Protein AF-A0A1I7SCJ5-F1 (afdb_monomer_lite)

Foldseek 3Di:
DDPLVVVLVVLVVLQQVQDDPPAPPQFHWLLSLLVVLQQLLPDDPVLSVVLSVLSCVVCVDPPPTNGDGSVLSSLVVLLLVQLVQLLVVVVVCVVVVHFAALVNVQVSSCPRRVGGHDPSNSVSLQSRQVPPPPRTHDSCSRSSSSVSNVCSVVPPDPPCPVVVVVVVVVVVVVVVVVVVVVVD

InterPro domains:
  IPR002048 EF-hand domain [PF13833] (104-148)
  IPR002048 EF-hand domain [PS50222] (117-152)
  IPR011992 EF-hand domain pair [SSF47473] (44-148)
  IPR018247 EF-Hand 1, calcium-binding site [PS00018] (130-142)
  IPR039800 Calcium uptake protein 1/2/3 [PTHR12294] (4-176)

Organism: Bursaphelenchus xylophilus (NCBI:txid6326)

pLDDT: mean 81.89, std 13.07, range [42.0, 96.94]

Structure (mmCIF, N/CA/C/O backbone):
data_AF-A0A1I7SCJ5-F1
#
_entry.id   AF-A0A1I7SCJ5-F1
#
loop_
_atom_site.group_PDB
_atom_site.id
_atom_site.type_symbol
_atom_site.label_atom_id
_atom_site.label_alt_id
_atom_site.label_comp_id
_atom_site.label_asym_id
_atom_site.label_entity_id
_atom_site.label_seq_id
_atom_site.pdbx_PDB_ins_code
_atom_site.Cartn_x
_atom_site.Cartn_y
_atom_site.Cartn_z
_atom_site.occupancy
_atom_site.B_iso_or_equiv
_atom_site.auth_seq_id
_atom_site.auth_comp_id
_atom_site.auth_asym_id
_atom_site.auth_atom_id
_atom_site.pdbx_PDB_model_num
ATOM 1 N N . MET A 1 1 ? 6.143 -8.317 -26.682 1.00 50.09 1 MET A N 1
ATOM 2 C CA . MET A 1 1 ? 6.047 -8.212 -25.210 1.00 50.09 1 MET A CA 1
ATOM 3 C C . MET A 1 1 ? 5.096 -7.083 -24.884 1.00 50.09 1 MET A C 1
ATOM 5 O O . MET A 1 1 ? 5.348 -5.965 -25.323 1.00 50.09 1 MET A O 1
ATOM 9 N N . SER A 1 2 ? 3.988 -7.370 -24.205 1.00 61.97 2 SER A N 1
ATOM 10 C CA . SER A 1 2 ? 3.098 -6.312 -23.722 1.00 61.97 2 SER A CA 1
ATOM 11 C C . SER A 1 2 ? 3.744 -5.593 -22.525 1.00 61.97 2 SER A C 1
ATOM 13 O O . SER A 1 2 ? 4.619 -6.146 -21.858 1.00 61.97 2 SER A O 1
ATOM 15 N N . SER A 1 3 ? 3.327 -4.357 -22.230 1.00 62.81 3 SER A N 1
ATOM 16 C CA . SER A 1 3 ? 3.805 -3.618 -21.043 1.00 62.81 3 SER A CA 1
ATOM 17 C C . SER A 1 3 ? 3.542 -4.392 -19.736 1.00 62.81 3 SER A C 1
ATOM 19 O O . SER A 1 3 ? 4.341 -4.349 -18.802 1.00 62.81 3 SER A O 1
ATOM 21 N N . GLN A 1 4 ? 2.454 -5.169 -19.695 1.00 65.56 4 GLN A N 1
ATOM 22 C CA . GLN A 1 4 ? 2.082 -6.003 -18.550 1.00 65.56 4 GLN A CA 1
ATOM 23 C C . GLN A 1 4 ? 3.058 -7.168 -18.332 1.00 65.56 4 GLN A C 1
ATOM 25 O O . GLN A 1 4 ? 3.428 -7.430 -17.188 1.00 65.56 4 GLN A O 1
ATOM 30 N N . ASP A 1 5 ? 3.536 -7.802 -19.408 1.00 75.25 5 ASP A N 1
ATOM 31 C CA . ASP A 1 5 ? 4.516 -8.896 -19.319 1.00 75.25 5 ASP A CA 1
ATOM 32 C C . ASP A 1 5 ? 5.842 -8.400 -18.730 1.00 75.25 5 ASP A C 1
ATOM 34 O O . ASP A 1 5 ? 6.393 -9.008 -17.816 1.00 75.25 5 ASP A O 1
ATOM 38 N N . LEU A 1 6 ? 6.305 -7.227 -19.178 1.00 77.44 6 LEU A N 1
ATOM 39 C CA . LEU A 1 6 ? 7.529 -6.612 -18.662 1.00 77.44 6 LEU A CA 1
ATOM 40 C C . LEU A 1 6 ? 7.412 -6.263 -17.171 1.00 77.44 6 LEU A C 1
ATOM 42 O O . LEU A 1 6 ? 8.344 -6.478 -16.399 1.00 77.44 6 LEU A O 1
ATOM 46 N N . HIS A 1 7 ? 6.273 -5.710 -16.753 1.00 75.69 7 HIS A N 1
ATOM 47 C CA . HIS A 1 7 ? 6.028 -5.379 -15.352 1.00 75.69 7 HIS A CA 1
ATOM 48 C C . HIS A 1 7 ? 6.010 -6.617 -14.452 1.00 75.69 7 HIS A C 1
ATOM 50 O O . HIS A 1 7 ? 6.600 -6.583 -13.369 1.00 75.69 7 HIS A O 1
ATOM 56 N N . ARG A 1 8 ? 5.397 -7.706 -14.925 1.00 83.25 8 ARG A N 1
ATOM 57 C CA . ARG A 1 8 ? 5.391 -9.003 -14.245 1.00 83.25 8 ARG A CA 1
ATOM 58 C C . ARG A 1 8 ? 6.797 -9.589 -14.125 1.00 83.25 8 ARG A C 1
ATOM 60 O O . ARG A 1 8 ? 7.161 -10.045 -13.045 1.00 83.25 8 ARG A O 1
ATOM 67 N N . ASP A 1 9 ? 7.591 -9.550 -15.192 1.00 81.25 9 ASP A N 1
ATOM 68 C CA . ASP A 1 9 ? 8.952 -10.098 -15.188 1.00 81.25 9 ASP A CA 1
ATOM 69 C C . ASP A 1 9 ? 9.891 -9.318 -14.265 1.00 81.25 9 ASP A C 1
ATOM 71 O O . ASP A 1 9 ? 10.633 -9.919 -13.488 1.00 81.25 9 ASP A O 1
ATOM 75 N N . ILE A 1 10 ? 9.814 -7.983 -14.283 1.00 83.31 10 ILE A N 1
ATOM 76 C CA . ILE A 1 10 ? 10.568 -7.141 -13.342 1.00 83.31 10 ILE A CA 1
ATOM 77 C C . ILE A 1 10 ? 10.166 -7.472 -11.902 1.00 83.31 10 ILE A C 1
ATOM 79 O O . ILE A 1 10 ? 11.035 -7.651 -11.052 1.00 83.31 10 ILE A O 1
ATOM 83 N N . LEU A 1 11 ? 8.861 -7.582 -11.634 1.00 84.62 11 LEU A N 1
ATOM 84 C CA . LEU A 1 11 ? 8.362 -7.914 -10.304 1.00 84.62 11 LEU A CA 1
ATOM 85 C C . LEU A 1 11 ? 8.853 -9.290 -9.838 1.00 84.62 11 LEU A C 1
ATOM 87 O O . LEU A 1 11 ? 9.246 -9.430 -8.684 1.00 84.62 11 LEU A O 1
ATOM 91 N N . ARG A 1 12 ? 8.872 -10.287 -10.729 1.00 85.88 12 ARG A N 1
ATOM 92 C CA . ARG A 1 12 ? 9.404 -11.623 -10.437 1.00 85.88 12 ARG A CA 1
ATOM 93 C C . ARG A 1 12 ? 10.871 -11.565 -10.024 1.00 85.88 12 ARG A C 1
ATOM 95 O O . ARG A 1 12 ? 11.215 -12.090 -8.973 1.00 85.88 12 ARG A O 1
ATOM 102 N N . ILE A 1 13 ? 11.703 -10.829 -10.761 1.00 84.31 13 ILE A N 1
ATOM 103 C CA . ILE A 1 13 ? 13.118 -10.637 -10.403 1.00 84.31 13 ILE A CA 1
ATOM 104 C C . ILE A 1 13 ? 13.257 -9.926 -9.045 1.00 84.31 13 ILE A C 1
ATOM 106 O O . ILE A 1 13 ? 14.105 -10.288 -8.229 1.00 84.31 13 ILE A O 1
ATOM 110 N N . GLU A 1 14 ? 12.448 -8.895 -8.779 1.00 84.62 14 GLU A N 1
ATOM 111 C CA . GLU A 1 14 ? 12.476 -8.164 -7.502 1.00 84.62 14 GLU A CA 1
ATOM 112 C C . GLU A 1 14 ? 12.025 -9.016 -6.306 1.00 84.62 14 GLU A C 1
ATOM 114 O O . GLU A 1 14 ? 12.520 -8.794 -5.192 1.00 84.62 14 GLU A O 1
ATOM 119 N N . PHE A 1 15 ? 11.104 -9.953 -6.546 1.00 86.31 15 PHE A N 1
ATOM 120 C CA . PHE A 1 15 ? 10.593 -10.924 -5.583 1.00 86.31 15 PHE A CA 1
ATOM 121 C C . PHE A 1 15 ? 11.628 -12.013 -5.289 1.00 86.31 15 PHE A C 1
ATOM 123 O O . PHE A 1 15 ? 11.976 -12.215 -4.131 1.00 86.31 15 PHE A O 1
ATOM 130 N N . GLU A 1 16 ? 12.185 -12.649 -6.322 1.00 84.50 16 GLU A N 1
ATOM 131 C CA . GLU A 1 16 ? 13.191 -13.715 -6.192 1.00 84.50 16 GLU A CA 1
ATOM 132 C C . GLU A 1 16 ? 14.456 -13.220 -5.480 1.00 84.50 16 GLU A C 1
ATOM 134 O O . GLU A 1 16 ? 15.003 -13.905 -4.624 1.00 84.50 16 GLU A O 1
ATOM 139 N N . ARG A 1 17 ? 14.881 -11.972 -5.729 1.00 82.44 17 ARG A N 1
ATOM 140 C CA . ARG A 1 17 ? 15.99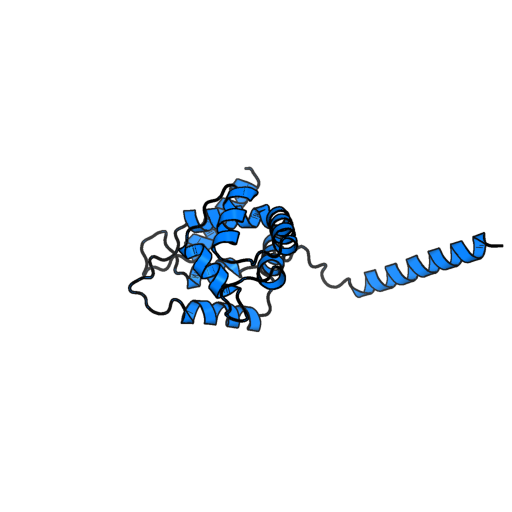7 -11.337 -4.992 1.00 82.44 17 ARG A CA 1
ATOM 141 C C . ARG A 1 17 ? 15.749 -11.178 -3.488 1.00 82.44 17 ARG A C 1
ATOM 143 O O . ARG A 1 17 ? 16.671 -10.820 -2.757 1.00 82.44 17 ARG A O 1
ATOM 150 N N . ARG A 1 18 ? 14.503 -11.334 -3.046 1.00 77.19 18 ARG A N 1
ATOM 151 C CA . ARG A 1 18 ? 14.057 -11.196 -1.656 1.00 77.19 18 ARG A CA 1
ATOM 152 C C . ARG A 1 18 ? 13.635 -12.521 -1.039 1.00 77.19 18 ARG A C 1
ATOM 154 O O . ARG A 1 18 ? 13.240 -12.496 0.127 1.00 77.19 18 ARG A O 1
ATOM 161 N N . ASP A 1 19 ? 13.713 -13.618 -1.789 1.00 67.94 19 ASP A N 1
ATOM 162 C CA . ASP A 1 19 ? 13.467 -14.968 -1.298 1.00 67.94 19 ASP A CA 1
ATOM 163 C C . ASP A 1 19 ? 14.609 -15.353 -0.341 1.00 67.94 19 ASP A C 1
ATOM 165 O O . ASP A 1 19 ? 15.768 -15.434 -0.764 1.00 67.94 19 ASP A O 1
ATOM 169 N N . PRO A 1 20 ? 14.355 -15.455 0.975 1.00 64.31 20 PRO A N 1
ATOM 170 C CA . PRO A 1 20 ? 15.396 -15.818 1.918 1.00 64.31 20 PRO A CA 1
ATOM 171 C C . PRO A 1 20 ? 15.621 -17.335 1.885 1.00 64.31 20 PRO A C 1
ATOM 173 O O . PRO A 1 20 ? 14.665 -18.100 1.903 1.00 64.31 20 PRO A O 1
ATOM 176 N N . GLU A 1 21 ? 16.878 -17.783 1.981 1.00 56.09 21 GLU A N 1
ATOM 177 C CA . GLU A 1 21 ? 17.237 -19.218 2.057 1.00 56.09 21 GLU A CA 1
ATOM 178 C C . GLU A 1 21 ? 16.522 -19.988 3.192 1.00 56.09 21 GLU A C 1
ATOM 180 O O . GLU A 1 21 ? 16.481 -21.214 3.188 1.00 56.09 21 GLU A O 1
ATOM 185 N N . SER A 1 22 ? 15.970 -19.278 4.183 1.00 56.84 22 SER A N 1
ATOM 186 C CA . SER A 1 22 ? 15.307 -19.826 5.368 1.00 56.84 22 SER A CA 1
ATOM 187 C C . SER A 1 22 ? 13.784 -20.005 5.256 1.00 56.84 22 SER A C 1
ATOM 189 O O . SER A 1 22 ? 13.172 -20.445 6.232 1.00 56.84 22 SER A O 1
ATOM 191 N N . MET A 1 23 ? 13.159 -19.661 4.125 1.00 62.81 23 MET A N 1
ATOM 192 C CA . MET A 1 2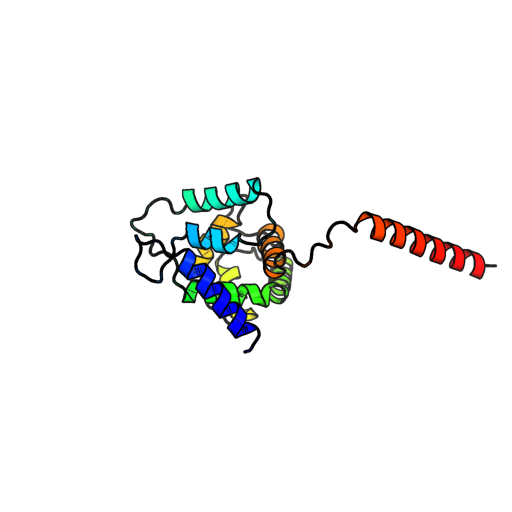3 ? 11.725 -19.878 3.859 1.00 62.81 23 MET A CA 1
ATOM 193 C C . MET A 1 23 ? 11.528 -20.919 2.744 1.00 62.81 23 MET A C 1
ATOM 195 O O . MET A 1 23 ? 12.466 -21.211 2.002 1.00 62.81 23 MET A O 1
ATOM 199 N N . PRO A 1 24 ? 10.325 -21.510 2.603 1.00 65.69 24 PRO A N 1
ATOM 200 C CA . PRO A 1 24 ? 10.001 -22.302 1.423 1.00 65.69 24 PRO A CA 1
ATOM 201 C C . PRO A 1 24 ? 10.169 -21.458 0.156 1.00 65.69 24 PRO A C 1
ATOM 203 O O . PRO A 1 24 ? 9.712 -20.316 0.116 1.00 65.69 24 PRO A O 1
ATOM 206 N N . VAL A 1 25 ? 10.786 -22.043 -0.873 1.00 73.94 25 VAL A N 1
ATOM 207 C CA . VAL A 1 25 ? 11.018 -21.389 -2.171 1.00 73.94 25 VAL A CA 1
ATOM 208 C C . VAL A 1 25 ? 9.723 -20.762 -2.693 1.00 73.94 25 VAL A C 1
ATOM 210 O O . VAL A 1 25 ? 8.681 -21.421 -2.734 1.00 73.94 25 VAL A O 1
ATOM 213 N N . GLY A 1 26 ? 9.796 -19.499 -3.117 1.00 82.50 26 GLY A N 1
ATOM 214 C CA . GLY A 1 26 ? 8.647 -18.769 -3.656 1.00 82.50 26 GLY A CA 1
ATOM 215 C C . GLY A 1 26 ? 7.779 -18.067 -2.606 1.00 82.50 26 GLY A C 1
ATOM 216 O O . GLY A 1 26 ? 6.694 -17.585 -2.949 1.00 82.50 26 GLY A O 1
ATOM 217 N N . ILE A 1 27 ? 8.240 -17.978 -1.354 1.00 88.38 27 ILE A N 1
ATOM 218 C CA . ILE A 1 27 ? 7.557 -17.267 -0.269 1.00 88.38 27 ILE A CA 1
ATOM 219 C C . ILE A 1 27 ? 8.498 -16.244 0.372 1.00 88.38 27 ILE A C 1
ATOM 221 O O . ILE A 1 27 ? 9.486 -16.586 1.016 1.00 88.38 27 ILE A O 1
ATOM 225 N N . ILE A 1 28 ? 8.122 -14.966 0.312 1.00 89.69 28 ILE A N 1
ATOM 226 C CA . ILE A 1 28 ? 8.855 -13.898 1.002 1.00 89.69 28 ILE A CA 1
ATOM 227 C C . ILE A 1 28 ? 8.206 -13.559 2.347 1.00 89.69 28 ILE A C 1
ATOM 229 O O . ILE A 1 28 ? 6.990 -13.615 2.512 1.00 89.69 28 ILE A O 1
ATOM 233 N N . SER A 1 29 ? 9.010 -13.147 3.327 1.00 90.12 29 SER A N 1
ATOM 234 C CA . SER A 1 29 ? 8.477 -12.663 4.612 1.00 90.12 29 SER A CA 1
ATOM 235 C C . SER A 1 29 ? 7.620 -11.398 4.449 1.00 90.12 29 SER A C 1
ATOM 237 O O . SER A 1 29 ? 7.830 -10.601 3.532 1.00 90.12 29 SER A O 1
ATOM 239 N N . GLU A 1 30 ? 6.733 -11.115 5.406 1.00 90.25 30 GLU A N 1
ATOM 240 C CA . GLU A 1 30 ? 5.931 -9.880 5.420 1.00 90.25 30 GLU A CA 1
ATOM 241 C C . GLU A 1 30 ? 6.811 -8.623 5.428 1.00 90.25 30 GLU A C 1
ATOM 243 O O . GLU A 1 30 ? 6.461 -7.589 4.857 1.00 90.25 30 GLU A O 1
ATOM 248 N N . ARG A 1 31 ? 7.994 -8.715 6.051 1.00 90.06 31 ARG A N 1
ATOM 249 C CA . ARG A 1 31 ? 8.995 -7.645 6.033 1.00 90.06 31 ARG A CA 1
ATOM 250 C C . ARG A 1 31 ? 9.574 -7.445 4.635 1.00 90.06 31 ARG A C 1
ATOM 252 O O . ARG A 1 31 ? 9.731 -6.299 4.222 1.00 90.06 31 ARG A O 1
ATOM 259 N N . ALA A 1 32 ? 9.914 -8.528 3.944 1.00 89.50 32 ALA A N 1
ATOM 260 C CA . ALA A 1 32 ? 10.436 -8.473 2.583 1.00 89.50 32 ALA A CA 1
ATOM 261 C C . ALA A 1 32 ? 9.379 -7.942 1.603 1.00 89.50 32 ALA A C 1
ATOM 263 O O . ALA A 1 32 ? 9.692 -7.093 0.770 1.00 89.50 32 ALA A O 1
ATOM 264 N N . PHE A 1 33 ? 8.117 -8.351 1.768 1.00 91.69 33 PHE A N 1
ATOM 265 C CA . PHE A 1 33 ? 7.001 -7.802 1.003 1.00 91.69 33 PHE A CA 1
ATOM 266 C C . PHE A 1 33 ? 6.824 -6.302 1.262 1.00 91.69 33 PHE A C 1
ATOM 268 O O . PHE A 1 33 ? 6.788 -5.516 0.321 1.00 91.69 33 PHE A O 1
ATOM 275 N N . ALA A 1 34 ? 6.796 -5.867 2.524 1.00 91.50 34 ALA A N 1
ATOM 276 C CA . ALA A 1 34 ? 6.691 -4.447 2.855 1.00 91.50 34 ALA A CA 1
ATOM 277 C C . ALA A 1 34 ? 7.870 -3.618 2.307 1.00 91.50 34 ALA A C 1
ATOM 279 O O . ALA A 1 34 ? 7.654 -2.516 1.806 1.00 91.50 34 ALA A O 1
ATOM 280 N N . ASP A 1 35 ? 9.095 -4.151 2.318 1.00 89.44 35 ASP A N 1
ATOM 281 C CA . ASP A 1 35 ? 10.238 -3.511 1.656 1.00 89.44 35 ASP A CA 1
ATOM 282 C C . ASP A 1 35 ? 9.987 -3.345 0.146 1.00 89.44 35 ASP A C 1
ATOM 284 O O . ASP A 1 35 ? 10.086 -2.233 -0.375 1.00 89.44 35 ASP A O 1
ATOM 288 N N . LEU A 1 36 ? 9.536 -4.407 -0.534 1.00 89.12 36 LEU A N 1
ATOM 289 C CA . LEU A 1 36 ? 9.151 -4.393 -1.953 1.00 89.12 36 LEU A CA 1
ATOM 290 C C . LEU A 1 36 ? 8.074 -3.342 -2.284 1.00 89.12 36 LEU A C 1
ATOM 292 O O . LEU A 1 36 ? 8.102 -2.711 -3.350 1.00 89.12 36 LEU A O 1
ATOM 296 N N . LEU A 1 37 ? 7.143 -3.094 -1.358 1.00 88.06 37 LEU A N 1
ATOM 297 C CA . LEU A 1 37 ? 6.127 -2.051 -1.513 1.00 88.06 37 LEU A CA 1
ATOM 298 C C . LEU A 1 37 ? 6.707 -0.634 -1.440 1.00 88.06 37 LEU A C 1
ATOM 300 O O . LEU A 1 37 ? 6.186 0.270 -2.094 1.00 88.06 37 LEU A O 1
ATOM 304 N N . LEU A 1 38 ? 7.763 -0.421 -0.655 1.00 85.94 38 LEU A N 1
ATOM 305 C CA . LEU A 1 38 ? 8.346 0.904 -0.415 1.00 85.94 38 LEU A CA 1
ATOM 306 C C . LEU A 1 38 ? 9.485 1.259 -1.378 1.00 85.94 38 LEU A C 1
ATOM 308 O O . LEU A 1 38 ? 9.878 2.432 -1.466 1.00 85.94 38 LEU A O 1
ATOM 312 N N . ILE A 1 39 ? 9.995 0.281 -2.126 1.00 80.31 39 ILE A N 1
ATOM 313 C CA . ILE A 1 39 ? 10.934 0.513 -3.224 1.00 80.31 39 ILE A CA 1
ATOM 314 C C . ILE A 1 39 ? 10.324 1.491 -4.227 1.00 80.31 39 ILE A C 1
ATOM 316 O O . ILE A 1 39 ? 9.162 1.383 -4.616 1.00 80.31 39 ILE A O 1
ATOM 320 N N . HIS A 1 40 ? 11.118 2.489 -4.616 1.00 72.25 40 HIS A N 1
ATOM 321 C CA . HIS A 1 40 ? 10.727 3.561 -5.537 1.00 72.25 40 HIS A CA 1
ATOM 322 C C . HIS A 1 40 ? 9.512 4.405 -5.104 1.00 72.25 40 HIS A C 1
ATOM 324 O O . HIS A 1 40 ? 9.055 5.247 -5.870 1.00 72.25 40 HIS A O 1
ATOM 330 N N . ALA A 1 41 ? 9.036 4.285 -3.859 1.00 78.31 41 ALA A N 1
ATOM 331 C CA . ALA A 1 41 ? 7.936 5.106 -3.344 1.00 78.31 41 ALA A CA 1
ATOM 332 C C . ALA A 1 41 ? 8.317 6.586 -3.110 1.00 78.31 41 ALA A C 1
ATOM 334 O O . ALA A 1 41 ? 7.462 7.400 -2.759 1.00 78.31 41 ALA A O 1
ATOM 335 N N . GLY A 1 42 ? 9.600 6.948 -3.264 1.00 79.44 42 GLY A N 1
ATOM 336 C CA . GLY A 1 42 ? 10.086 8.325 -3.099 1.00 79.44 42 GLY A CA 1
ATOM 337 C C . GLY A 1 42 ? 9.861 8.892 -1.692 1.00 79.44 42 GLY A C 1
ATOM 338 O O . GLY A 1 42 ? 9.671 10.095 -1.528 1.00 79.44 42 GLY A O 1
ATOM 339 N N . LEU A 1 43 ? 9.803 8.022 -0.679 1.00 83.75 43 LEU A N 1
ATOM 340 C CA . LEU A 1 43 ? 9.567 8.408 0.710 1.00 83.75 43 LEU A CA 1
ATOM 341 C C . LEU A 1 43 ? 10.871 8.764 1.437 1.00 83.75 43 LEU A C 1
ATOM 343 O O . LEU A 1 43 ? 11.871 8.075 1.221 1.00 83.75 43 LEU A O 1
ATOM 347 N N . PRO A 1 44 ? 10.847 9.743 2.364 1.00 88.12 44 PRO A N 1
ATOM 348 C CA . PRO A 1 44 ? 11.963 9.993 3.271 1.00 88.12 44 PRO A CA 1
ATOM 349 C C . PRO A 1 44 ? 12.292 8.752 4.105 1.00 88.12 44 PRO A C 1
ATOM 351 O O . PRO A 1 44 ? 11.381 8.060 4.576 1.00 88.12 44 PRO A O 1
ATOM 354 N N . ASP A 1 45 ? 13.574 8.514 4.370 1.00 88.19 45 ASP A N 1
ATOM 355 C CA . ASP A 1 45 ? 14.028 7.302 5.068 1.00 88.19 45 ASP A CA 1
ATOM 356 C C . ASP A 1 45 ? 13.435 7.171 6.471 1.00 88.19 45 ASP A C 1
ATOM 358 O O . ASP A 1 45 ? 13.024 6.085 6.876 1.00 88.19 45 ASP A O 1
ATOM 362 N N . LYS A 1 46 ? 13.249 8.291 7.179 1.00 90.62 46 LYS A N 1
ATOM 363 C CA . LYS A 1 46 ? 12.561 8.314 8.479 1.00 90.62 46 LYS A CA 1
ATOM 364 C C . LYS A 1 46 ? 11.129 7.769 8.388 1.00 90.62 46 LYS A C 1
ATOM 366 O O . LYS A 1 46 ? 10.688 7.037 9.276 1.00 90.62 46 LYS A O 1
ATOM 371 N N . LYS A 1 47 ? 10.399 8.101 7.313 1.00 88.88 47 LYS A N 1
ATOM 372 C CA . LYS A 1 47 ? 9.025 7.624 7.095 1.00 88.88 47 LYS A CA 1
ATOM 373 C C . LYS A 1 47 ? 9.019 6.138 6.735 1.00 88.88 47 LYS A C 1
ATOM 375 O O . LYS A 1 47 ? 8.264 5.386 7.351 1.00 88.88 47 LYS A O 1
ATOM 380 N N . LYS A 1 48 ? 9.920 5.696 5.848 1.00 90.38 48 LYS A N 1
ATOM 381 C CA . LYS A 1 48 ? 10.108 4.266 5.530 1.00 90.38 48 LYS A CA 1
ATOM 382 C C . LYS A 1 48 ? 10.437 3.444 6.777 1.00 90.38 48 LYS A C 1
ATOM 384 O O . LYS A 1 48 ? 9.790 2.434 7.032 1.00 90.38 48 LYS A O 1
ATOM 389 N N . ALA A 1 49 ? 11.375 3.907 7.604 1.00 92.06 49 ALA A N 1
ATOM 390 C CA . ALA A 1 49 ? 11.751 3.233 8.844 1.00 92.06 49 ALA A CA 1
ATOM 391 C C . ALA A 1 49 ? 10.563 3.109 9.814 1.00 92.06 49 ALA A C 1
ATOM 393 O O . ALA A 1 49 ? 10.351 2.046 10.397 1.00 92.06 49 ALA A O 1
ATOM 394 N N . LYS A 1 50 ? 9.731 4.155 9.948 1.00 92.56 50 LYS A N 1
ATOM 395 C CA . LYS A 1 50 ? 8.509 4.109 10.774 1.00 92.56 50 LYS A CA 1
ATOM 396 C C . LYS A 1 50 ? 7.507 3.071 10.252 1.00 92.56 50 LYS A C 1
ATOM 398 O O . LYS A 1 50 ? 6.956 2.311 11.050 1.00 92.56 50 LYS A O 1
ATOM 403 N N . MET A 1 51 ? 7.296 3.015 8.935 1.00 92.38 51 MET A N 1
ATOM 404 C CA . MET A 1 51 ? 6.445 2.012 8.276 1.00 92.38 51 MET A CA 1
ATOM 405 C C . MET A 1 51 ? 6.965 0.597 8.543 1.00 92.38 51 MET A C 1
ATOM 407 O O . MET A 1 51 ? 6.234 -0.243 9.066 1.00 92.38 51 MET A O 1
ATOM 411 N N . MET A 1 52 ? 8.259 0.363 8.321 1.00 93.06 52 MET A N 1
ATOM 412 C CA . MET A 1 52 ? 8.868 -0.946 8.549 1.00 93.06 52 MET A CA 1
ATOM 413 C C . MET A 1 52 ? 8.864 -1.378 10.014 1.00 93.06 52 MET A C 1
ATOM 415 O O . MET A 1 52 ? 8.657 -2.554 10.313 1.00 93.06 52 MET A O 1
ATOM 419 N N . ASN A 1 53 ? 9.018 -0.438 10.946 1.00 92.94 53 ASN A N 1
ATOM 420 C CA . ASN A 1 53 ? 8.927 -0.724 12.376 1.00 92.94 53 ASN A CA 1
ATOM 421 C C . ASN A 1 53 ? 7.514 -1.132 12.813 1.00 92.94 53 ASN A C 1
ATOM 423 O O . ASN A 1 53 ? 7.383 -1.852 13.803 1.00 92.94 53 ASN A O 1
ATOM 427 N N . ARG A 1 54 ? 6.452 -0.685 12.126 1.00 92.12 54 ARG A N 1
ATOM 428 C CA . ARG A 1 54 ? 5.079 -1.164 12.382 1.00 92.12 54 ARG A CA 1
ATOM 429 C C . ARG A 1 54 ? 4.928 -2.618 11.949 1.00 92.12 54 ARG A C 1
ATOM 431 O O . ARG A 1 54 ? 4.543 -3.446 12.770 1.00 92.12 54 ARG A O 1
ATOM 438 N N . VAL A 1 55 ? 5.351 -2.938 10.726 1.00 91.94 55 VAL A N 1
ATOM 439 C CA . VAL A 1 55 ? 5.345 -4.311 10.191 1.00 91.94 55 VAL A CA 1
ATOM 440 C C . VAL A 1 55 ? 6.158 -5.243 11.097 1.00 91.94 55 VAL A C 1
ATOM 442 O O . VAL A 1 55 ? 5.644 -6.251 11.572 1.00 91.94 55 VAL A O 1
ATOM 445 N N . ARG A 1 56 ? 7.388 -4.861 11.466 1.00 90.31 56 ARG A N 1
ATOM 446 C CA . ARG A 1 56 ? 8.240 -5.672 12.353 1.00 90.31 56 ARG A CA 1
ATOM 447 C C . ARG A 1 56 ? 7.616 -5.927 13.728 1.00 90.31 56 ARG A C 1
ATOM 449 O O . ARG A 1 56 ? 7.840 -6.987 14.303 1.00 90.31 56 ARG A O 1
ATOM 456 N N . ARG A 1 57 ? 6.872 -4.964 14.283 1.00 90.25 57 ARG A N 1
ATOM 457 C CA . ARG A 1 57 ? 6.179 -5.132 15.571 1.00 90.25 57 ARG A CA 1
ATOM 458 C C . ARG A 1 57 ? 4.957 -6.037 15.447 1.00 90.25 57 ARG A C 1
ATOM 460 O O . ARG A 1 57 ? 4.757 -6.874 16.320 1.00 90.25 57 ARG A O 1
ATOM 467 N N . ARG A 1 58 ? 4.170 -5.879 14.379 1.00 88.75 58 ARG A N 1
ATOM 468 C CA . ARG A 1 58 ? 2.940 -6.649 14.152 1.00 88.75 58 ARG A CA 1
ATOM 469 C C . ARG A 1 58 ? 3.223 -8.117 13.832 1.00 88.75 58 ARG A C 1
ATOM 471 O O . ARG A 1 58 ? 2.548 -8.980 14.377 1.00 88.75 58 ARG A O 1
ATOM 478 N N . PHE A 1 59 ? 4.248 -8.388 13.027 1.00 87.69 59 PHE A N 1
ATOM 479 C CA . PHE A 1 59 ? 4.568 -9.724 12.506 1.00 87.69 59 PHE A CA 1
ATOM 480 C C . PHE A 1 59 ? 5.813 -10.343 13.175 1.00 87.69 59 PHE A C 1
ATOM 482 O O . PHE A 1 59 ? 6.590 -11.042 12.536 1.00 87.69 59 PHE A O 1
ATOM 489 N N . LYS A 1 60 ? 6.051 -10.060 14.468 1.00 80.19 60 LYS A N 1
ATOM 490 C CA . LYS A 1 60 ? 7.283 -10.453 15.189 1.00 80.19 60 LYS A CA 1
ATOM 491 C C . LYS A 1 60 ? 7.363 -11.949 15.550 1.00 80.19 60 LYS A C 1
ATOM 493 O O . LYS A 1 60 ? 8.463 -12.437 15.792 1.00 80.19 60 LYS A O 1
ATOM 498 N N . LYS A 1 61 ? 6.229 -12.655 15.654 1.00 68.81 61 LYS A N 1
ATOM 499 C CA . LYS A 1 61 ? 6.171 -14.079 16.035 1.00 68.81 61 LYS A CA 1
ATOM 500 C C . LYS A 1 61 ? 6.081 -14.949 14.777 1.00 68.81 61 LYS A C 1
ATOM 502 O O . LYS A 1 61 ? 5.099 -14.863 14.054 1.00 68.81 61 LYS A O 1
ATOM 507 N N . SER A 1 62 ? 7.120 -15.750 14.541 1.00 57.16 62 SER A N 1
ATOM 508 C CA . SER A 1 62 ? 7.339 -16.520 13.307 1.00 57.16 62 SER A CA 1
ATOM 509 C C . SER A 1 62 ? 6.416 -17.731 13.146 1.00 57.16 62 SER A C 1
ATOM 511 O O . SER A 1 62 ? 6.186 -18.161 12.023 1.00 57.16 62 SER A O 1
ATOM 513 N N . ASP A 1 63 ? 5.844 -18.249 14.236 1.00 55.25 63 ASP A N 1
ATOM 514 C CA . ASP A 1 63 ? 5.116 -19.530 14.225 1.00 55.25 63 ASP A CA 1
ATOM 515 C C . ASP A 1 63 ? 3.773 -19.480 13.461 1.00 55.25 63 ASP A C 1
ATOM 517 O O . ASP A 1 63 ? 3.145 -20.510 13.241 1.00 55.25 63 ASP A O 1
ATOM 521 N N . GLN A 1 64 ? 3.322 -18.288 13.041 1.00 62.03 64 GLN A N 1
ATOM 522 C CA . GLN A 1 64 ? 2.097 -18.064 12.249 1.00 62.03 64 GLN A CA 1
ATOM 523 C C . GLN A 1 64 ? 2.326 -17.164 11.017 1.00 62.03 64 GLN A C 1
ATOM 525 O O . GLN A 1 64 ? 1.372 -16.577 10.487 1.00 62.03 64 GLN A O 1
ATOM 530 N N . ASN A 1 65 ? 3.577 -17.018 10.569 1.00 64.44 65 ASN A N 1
ATOM 531 C CA . ASN A 1 65 ? 3.940 -16.198 9.410 1.00 64.44 65 ASN A CA 1
ATOM 532 C C . ASN A 1 65 ? 4.181 -17.085 8.172 1.00 64.44 65 ASN A C 1
ATOM 534 O O . ASN A 1 65 ? 5.331 -17.386 7.864 1.00 64.44 65 ASN A O 1
ATOM 538 N N . PRO A 1 66 ? 3.127 -17.492 7.432 1.00 76.19 66 PRO A N 1
ATOM 539 C CA . PRO A 1 66 ? 3.249 -18.189 6.154 1.00 76.19 66 PRO A CA 1
ATOM 540 C C . PRO A 1 66 ? 3.907 -17.345 5.054 1.00 76.19 66 PRO A C 1
ATOM 542 O O . PRO A 1 66 ? 4.081 -17.856 3.959 1.00 76.19 66 PRO A O 1
ATOM 545 N N . GLY A 1 67 ? 4.260 -16.079 5.315 1.00 87.06 67 GLY A N 1
ATOM 546 C CA . GLY A 1 67 ? 4.822 -15.173 4.320 1.00 87.06 67 GLY A CA 1
ATOM 547 C C . GLY A 1 67 ? 3.805 -14.766 3.254 1.00 87.06 67 GLY A C 1
ATOM 548 O O . GLY A 1 67 ? 2.599 -14.783 3.499 1.00 87.06 67 GLY A O 1
ATOM 549 N N . ILE A 1 68 ? 4.319 -14.338 2.103 1.00 91.50 68 ILE A N 1
ATOM 550 C CA . ILE A 1 68 ? 3.571 -13.902 0.922 1.00 91.50 68 ILE A CA 1
ATOM 551 C C . ILE A 1 68 ? 4.115 -14.643 -0.297 1.00 91.50 68 ILE A C 1
ATOM 553 O O . ILE A 1 68 ? 5.321 -14.605 -0.562 1.00 91.50 68 ILE A O 1
ATOM 557 N N . SER A 1 69 ? 3.221 -15.280 -1.047 1.00 93.00 69 SER A N 1
ATOM 558 C CA . SER A 1 69 ? 3.546 -15.927 -2.321 1.00 93.00 69 SER A CA 1
ATOM 559 C C . SER A 1 69 ? 3.721 -14.914 -3.459 1.00 93.00 69 SER A C 1
ATOM 561 O O . SER A 1 69 ? 3.298 -13.755 -3.373 1.00 93.00 69 SER A O 1
ATOM 563 N N . PHE A 1 70 ? 4.326 -15.350 -4.567 1.00 91.50 70 PHE A N 1
ATOM 564 C CA . PHE A 1 70 ? 4.439 -14.504 -5.756 1.00 91.50 70 PHE A CA 1
ATOM 565 C C . PHE A 1 70 ? 3.071 -14.120 -6.339 1.00 91.50 70 PHE A C 1
ATOM 567 O O . PHE A 1 70 ? 2.894 -12.975 -6.751 1.00 91.50 70 PHE A O 1
ATOM 574 N N . ASP A 1 71 ? 2.096 -15.031 -6.336 1.00 93.00 71 ASP A N 1
ATOM 575 C CA . ASP A 1 71 ? 0.765 -14.765 -6.895 1.00 93.00 71 ASP A CA 1
ATOM 576 C C . ASP A 1 71 ? 0.023 -13.692 -6.089 1.00 93.00 71 ASP A C 1
ATOM 578 O O . ASP A 1 71 ? -0.462 -12.721 -6.667 1.00 93.00 71 ASP A O 1
ATOM 582 N N . GLU A 1 72 ? 0.050 -13.771 -4.755 1.00 94.56 72 GLU A N 1
ATOM 583 C CA . GLU A 1 72 ? -0.499 -12.721 -3.881 1.00 94.56 72 GLU A CA 1
ATOM 584 C C . GLU A 1 72 ? 0.196 -11.366 -4.098 1.00 94.56 72 GLU A C 1
ATOM 586 O O . GLU A 1 72 ? -0.426 -10.297 -4.064 1.00 94.56 72 GLU A O 1
ATOM 591 N N . CYS A 1 73 ? 1.510 -11.399 -4.338 1.00 92.12 73 CYS A N 1
ATOM 592 C CA . CYS A 1 73 ? 2.290 -10.212 -4.662 1.00 92.12 73 CYS A CA 1
ATOM 593 C C . CYS A 1 73 ? 1.847 -9.605 -6.005 1.00 92.12 73 CYS A C 1
ATOM 595 O O . CYS A 1 73 ? 1.617 -8.395 -6.108 1.00 92.12 73 CYS A O 1
ATOM 597 N N . LEU A 1 74 ? 1.689 -10.445 -7.028 1.00 91.38 74 LEU A N 1
ATOM 598 C CA . LEU A 1 74 ? 1.267 -10.058 -8.370 1.00 91.38 74 LEU A CA 1
ATOM 599 C C . LEU A 1 74 ? -0.158 -9.500 -8.381 1.00 91.38 74 LEU A C 1
ATOM 601 O O . LEU A 1 74 ? -0.415 -8.485 -9.033 1.00 91.38 74 LEU A O 1
ATOM 605 N N . GLU A 1 75 ? -1.072 -10.116 -7.639 1.00 94.25 75 GLU A N 1
ATOM 606 C CA . GLU A 1 75 ? -2.433 -9.626 -7.431 1.00 94.25 75 GLU A CA 1
ATOM 607 C C . GLU A 1 75 ? -2.417 -8.212 -6.849 1.00 94.25 75 GLU A C 1
ATOM 609 O O . GLU A 1 75 ? -3.009 -7.286 -7.417 1.00 94.25 75 GLU A O 1
ATOM 614 N N . TYR A 1 76 ? -1.654 -7.998 -5.773 1.00 93.62 76 TYR A N 1
ATOM 615 C CA . TYR A 1 76 ? -1.496 -6.665 -5.205 1.00 93.62 76 TYR A CA 1
ATOM 616 C C . TYR A 1 76 ? -0.955 -5.657 -6.224 1.00 93.62 76 TYR A C 1
ATOM 618 O O . TYR A 1 76 ? -1.496 -4.556 -6.358 1.00 93.62 76 TYR A O 1
ATOM 626 N N . PHE A 1 77 ? 0.085 -6.005 -6.983 1.00 90.12 77 PHE A N 1
ATOM 627 C CA . PHE A 1 77 ? 0.626 -5.078 -7.976 1.00 90.12 77 PHE A CA 1
ATOM 628 C C . PHE A 1 77 ? -0.327 -4.817 -9.139 1.00 90.12 77 PHE A C 1
ATOM 630 O O . PHE A 1 77 ? -0.407 -3.678 -9.596 1.00 90.12 77 PHE A O 1
ATOM 637 N N . THR A 1 78 ? -1.130 -5.803 -9.531 1.00 91.06 78 THR A N 1
ATOM 638 C CA . THR A 1 78 ? -2.217 -5.635 -10.505 1.00 91.06 78 THR A CA 1
ATOM 639 C C . THR A 1 78 ? -3.260 -4.636 -10.012 1.00 91.06 78 THR A C 1
ATOM 641 O O . THR A 1 78 ? -3.705 -3.768 -10.770 1.00 91.06 78 THR A O 1
ATOM 644 N N . PHE A 1 79 ? -3.601 -4.688 -8.723 1.00 92.62 79 PHE A N 1
ATOM 645 C CA . PHE A 1 79 ? -4.449 -3.684 -8.085 1.00 92.62 79 PHE A CA 1
ATOM 646 C C . PHE A 1 79 ? -3.817 -2.282 -8.128 1.00 92.62 79 PHE A C 1
ATOM 648 O O . PHE A 1 79 ? -4.483 -1.318 -8.514 1.00 92.62 79 PHE A O 1
ATOM 655 N N . ILE A 1 80 ? -2.523 -2.159 -7.818 1.00 90.00 80 ILE A N 1
ATOM 656 C CA . ILE A 1 80 ? -1.813 -0.870 -7.842 1.00 90.00 80 ILE A CA 1
ATOM 657 C C . ILE A 1 80 ? -1.608 -0.322 -9.266 1.00 90.00 80 ILE A C 1
ATOM 659 O O . ILE A 1 80 ? -1.608 0.895 -9.441 1.00 90.00 80 ILE A O 1
ATOM 663 N N . TYR A 1 81 ? -1.528 -1.154 -10.308 1.00 87.62 81 TYR A N 1
ATOM 664 C CA . TYR A 1 81 ? -1.515 -0.657 -11.695 1.00 87.62 81 TYR A CA 1
ATOM 665 C C . TYR A 1 81 ? -2.795 0.101 -12.072 1.00 87.62 81 TYR A C 1
ATOM 667 O O . TYR A 1 81 ? -2.780 0.915 -12.992 1.00 87.62 81 TYR A O 1
ATOM 675 N N . HIS A 1 82 ? -3.883 -0.097 -11.326 1.00 90.38 82 HIS A N 1
ATOM 676 C CA . HIS A 1 82 ? -5.141 0.625 -11.495 1.00 90.38 82 HIS A CA 1
ATOM 677 C C . HIS A 1 82 ? -5.306 1.786 -10.496 1.00 90.38 82 HIS A C 1
ATOM 679 O O . HIS A 1 82 ? -6.432 2.242 -10.285 1.00 90.38 82 HIS A O 1
ATOM 685 N N . ILE A 1 83 ? -4.218 2.286 -9.885 1.00 90.94 83 ILE A N 1
ATOM 686 C CA . ILE A 1 83 ? -4.277 3.235 -8.757 1.00 90.94 83 ILE A CA 1
ATOM 687 C C . ILE A 1 83 ? -5.096 4.501 -9.042 1.00 90.94 83 ILE A C 1
ATOM 689 O O . ILE A 1 83 ? -5.748 5.002 -8.133 1.00 90.94 83 ILE A O 1
ATOM 693 N N . ASP A 1 84 ? -5.138 5.000 -10.279 1.00 90.56 84 ASP A N 1
ATOM 694 C CA . ASP A 1 84 ? -5.947 6.180 -10.620 1.00 90.56 84 ASP A CA 1
ATOM 695 C C . ASP A 1 84 ? -7.454 5.898 -10.562 1.00 90.56 84 ASP A C 1
ATOM 697 O O . ASP A 1 84 ? -8.228 6.711 -10.053 1.00 90.56 84 ASP A O 1
ATOM 701 N N . ARG A 1 85 ? -7.883 4.713 -11.013 1.00 92.31 85 ARG A N 1
ATOM 702 C CA . ARG A 1 85 ? -9.284 4.278 -10.882 1.00 92.31 85 ARG A CA 1
ATOM 703 C C . ARG A 1 85 ? -9.621 3.941 -9.433 1.00 92.31 85 ARG A C 1
ATOM 705 O O . ARG A 1 85 ? -10.729 4.218 -8.980 1.00 92.31 85 ARG A O 1
ATOM 712 N N . VAL A 1 86 ? -8.665 3.364 -8.704 1.00 92.19 86 VAL A N 1
ATOM 713 C CA . VAL A 1 86 ? -8.801 3.081 -7.270 1.00 92.19 86 VAL A CA 1
ATOM 714 C C . VAL A 1 86 ? -8.968 4.382 -6.489 1.00 92.19 86 VAL A C 1
ATOM 716 O O . VAL A 1 86 ? -9.886 4.474 -5.685 1.00 92.19 8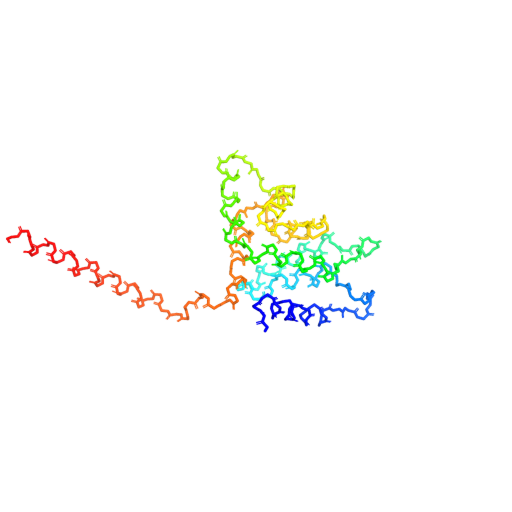6 VAL A O 1
ATOM 719 N N . ASP A 1 87 ? -8.157 5.404 -6.761 1.00 91.69 87 ASP A N 1
ATOM 720 C CA . ASP A 1 87 ? -8.260 6.725 -6.133 1.00 91.69 87 ASP A CA 1
ATOM 721 C C . ASP A 1 87 ? -9.647 7.342 -6.332 1.00 91.69 87 ASP A C 1
ATOM 723 O O . ASP A 1 87 ? -10.286 7.781 -5.376 1.00 91.69 87 ASP A O 1
ATOM 727 N N . MET A 1 88 ? -10.157 7.288 -7.564 1.00 92.31 88 MET A N 1
ATOM 728 C CA . MET A 1 88 ? -11.502 7.759 -7.883 1.00 92.31 88 MET A CA 1
ATOM 729 C C . MET A 1 88 ? -12.586 6.971 -7.129 1.00 92.31 88 MET A C 1
ATOM 731 O O . MET A 1 88 ? -13.490 7.565 -6.544 1.00 92.31 88 MET A O 1
ATOM 735 N N . ALA A 1 89 ? -12.490 5.639 -7.087 1.00 92.81 89 ALA A N 1
ATOM 736 C CA . ALA A 1 89 ? -13.438 4.806 -6.348 1.00 92.81 89 ALA A CA 1
ATOM 737 C C . ALA A 1 89 ? -13.413 5.108 -4.840 1.00 92.81 89 ALA A C 1
ATOM 739 O O . ALA A 1 89 ? -14.466 5.256 -4.217 1.00 92.81 89 ALA A O 1
ATOM 740 N N . LEU A 1 90 ? -12.220 5.243 -4.258 1.00 91.38 90 LEU A N 1
ATOM 741 C CA . LEU A 1 90 ? -12.040 5.606 -2.853 1.00 91.38 90 LEU A CA 1
ATOM 742 C C . LEU A 1 90 ? -12.592 7.001 -2.551 1.00 91.38 90 LEU A C 1
ATOM 744 O O . LEU A 1 90 ? -13.215 7.192 -1.507 1.00 91.38 90 LEU A O 1
ATOM 748 N N . HIS A 1 91 ? -12.441 7.948 -3.479 1.00 90.50 91 HIS A N 1
ATOM 749 C CA . HIS A 1 91 ? -13.049 9.269 -3.366 1.00 90.50 91 HIS A CA 1
ATOM 750 C C . HIS A 1 91 ? -14.581 9.186 -3.276 1.00 90.50 91 HIS A C 1
ATOM 752 O O . HIS A 1 91 ? -15.166 9.774 -2.367 1.00 90.50 91 HIS A O 1
ATOM 758 N N . PHE A 1 92 ? -15.236 8.395 -4.134 1.00 91.56 92 PHE A N 1
ATOM 759 C CA . PHE A 1 92 ? -16.691 8.197 -4.060 1.00 91.56 92 PHE A CA 1
ATOM 760 C C . PHE A 1 92 ? -17.142 7.562 -2.742 1.00 91.56 92 PHE A C 1
ATOM 762 O O . PHE A 1 92 ? -18.128 7.999 -2.149 1.00 91.56 92 PHE A O 1
ATOM 769 N N . TYR A 1 93 ? -16.413 6.563 -2.243 1.00 91.62 93 TYR A N 1
ATOM 770 C CA . TYR A 1 93 ? -16.733 5.951 -0.953 1.00 91.62 93 TYR A CA 1
ATOM 771 C C . TYR A 1 93 ? -16.575 6.920 0.220 1.00 91.62 93 TYR A C 1
ATOM 773 O O . TYR A 1 93 ? -17.411 6.918 1.126 1.00 91.62 93 TYR A O 1
ATOM 781 N N . LYS A 1 94 ? -15.560 7.788 0.167 1.00 88.94 94 LYS A N 1
ATOM 782 C CA . LYS A 1 94 ? -15.364 8.860 1.145 1.00 88.94 94 LYS A CA 1
ATOM 783 C C . LYS A 1 94 ? -16.520 9.863 1.124 1.00 88.94 94 LYS A C 1
ATOM 785 O O . LYS A 1 94 ? -17.008 10.230 2.187 1.00 88.94 94 LYS A O 1
ATOM 790 N N . LEU A 1 95 ? -16.988 10.271 -0.061 1.00 91.25 95 LEU A N 1
ATOM 791 C CA . LEU A 1 95 ? -18.160 11.151 -0.201 1.00 91.25 95 LEU A CA 1
ATOM 792 C C . LEU A 1 95 ? -19.436 10.514 0.368 1.00 91.25 95 LEU A C 1
ATOM 794 O O . LEU A 1 95 ? -20.272 11.210 0.931 1.00 91.25 95 LEU A O 1
ATOM 798 N N . ALA A 1 96 ? -19.557 9.188 0.283 1.00 92.62 96 ALA A N 1
ATOM 799 C CA . ALA A 1 96 ? -20.644 8.425 0.893 1.00 92.62 96 ALA A CA 1
ATOM 800 C C . ALA A 1 96 ? -20.462 8.172 2.408 1.00 92.62 96 ALA A C 1
ATOM 802 O O . ALA A 1 96 ? -21.201 7.372 2.983 1.00 92.62 96 ALA A O 1
ATOM 803 N N . GLY A 1 97 ? -19.462 8.790 3.049 1.00 89.81 97 GLY A N 1
ATOM 804 C CA . GLY A 1 97 ? -19.196 8.651 4.482 1.00 89.81 97 GLY A CA 1
ATOM 805 C C . GLY A 1 97 ? -18.701 7.266 4.907 1.00 89.81 97 GLY A C 1
ATOM 806 O O . GLY A 1 97 ? -18.785 6.931 6.087 1.00 89.81 97 GLY A O 1
ATOM 807 N N . LYS A 1 98 ? -18.211 6.434 3.976 1.00 90.50 98 LYS A N 1
ATOM 808 C CA . LYS A 1 98 ? -17.674 5.111 4.317 1.00 90.50 98 LYS A CA 1
ATOM 809 C C . LYS A 1 98 ? -16.186 5.203 4.680 1.00 90.50 98 LYS A C 1
ATOM 811 O O . LYS A 1 98 ? -15.420 5.771 3.896 1.00 90.50 98 LYS A O 1
ATOM 816 N N . PRO A 1 99 ? -15.758 4.623 5.816 1.00 88.75 99 PRO A N 1
ATOM 817 C CA . PRO A 1 99 ? -14.344 4.537 6.158 1.00 88.75 99 PRO A CA 1
ATOM 818 C C . PRO A 1 99 ? -13.619 3.570 5.218 1.00 88.75 99 PRO A C 1
ATOM 820 O O . PRO A 1 99 ? -14.208 2.611 4.715 1.00 88.75 99 PRO A O 1
ATOM 823 N N . LEU A 1 100 ? -12.327 3.806 4.995 1.00 89.75 100 LEU A N 1
ATOM 824 C CA . LEU A 1 100 ? -11.475 2.894 4.238 1.00 89.75 100 LEU A CA 1
ATOM 825 C C . LEU A 1 100 ? -10.843 1.869 5.176 1.00 89.75 100 LEU A C 1
ATOM 827 O O . LEU A 1 100 ? -9.708 2.006 5.618 1.00 89.75 100 LEU A O 1
ATOM 831 N N . ASP A 1 101 ? -11.623 0.838 5.472 1.00 91.00 101 ASP A N 1
ATOM 832 C CA . ASP A 1 101 ? -11.187 -0.341 6.209 1.00 91.00 101 ASP A CA 1
ATOM 833 C C . ASP A 1 101 ? -10.699 -1.462 5.264 1.00 91.00 101 ASP A C 1
ATOM 835 O O . ASP A 1 101 ? -10.698 -1.347 4.030 1.00 91.00 101 ASP A O 1
ATOM 839 N N . LYS A 1 102 ? -10.285 -2.586 5.860 1.00 93.50 102 LYS A N 1
ATOM 840 C CA . LYS A 1 102 ? -9.837 -3.789 5.142 1.00 93.50 102 LYS A CA 1
ATOM 841 C C . LYS A 1 102 ? -10.892 -4.320 4.166 1.00 93.50 102 LYS A C 1
ATOM 843 O O . LYS A 1 102 ? -10.560 -4.701 3.043 1.00 93.50 102 LYS A O 1
ATOM 848 N N . ALA A 1 103 ? -12.160 -4.340 4.578 1.00 94.38 103 ALA A N 1
ATOM 849 C CA . ALA A 1 103 ? -13.252 -4.888 3.780 1.00 94.38 103 ALA A CA 1
ATOM 850 C C . ALA A 1 103 ? -13.532 -4.016 2.550 1.00 94.38 103 ALA A C 1
ATOM 852 O O . ALA A 1 103 ? -13.719 -4.534 1.443 1.00 94.38 103 ALA A O 1
ATOM 853 N N . LEU A 1 104 ? -13.502 -2.691 2.718 1.00 93.44 104 LEU A N 1
ATOM 854 C CA . LEU A 1 104 ? -13.644 -1.753 1.619 1.00 93.44 104 LEU A CA 1
ATOM 855 C C . LEU A 1 104 ? -12.478 -1.876 0.639 1.00 93.44 104 LEU A C 1
ATOM 857 O O . LEU A 1 104 ? -12.719 -1.905 -0.568 1.00 93.44 104 LEU A O 1
ATOM 861 N N . LEU A 1 105 ? -11.242 -2.012 1.129 1.00 93.25 105 LEU A N 1
ATOM 862 C CA . LEU A 1 105 ? -10.074 -2.187 0.265 1.00 93.25 105 LEU A CA 1
ATOM 863 C C . LEU A 1 105 ? -10.208 -3.436 -0.622 1.00 93.25 105 LEU A C 1
ATOM 865 O O . LEU A 1 105 ? -10.059 -3.331 -1.841 1.00 93.25 105 LEU A O 1
ATOM 869 N N . LYS A 1 106 ? -10.587 -4.591 -0.047 1.00 96.19 106 LYS A N 1
ATOM 870 C CA . LYS A 1 106 ? -10.864 -5.826 -0.814 1.00 96.19 106 LYS A CA 1
ATOM 871 C C . LYS A 1 106 ? -11.987 -5.623 -1.830 1.00 96.19 106 LYS A C 1
ATOM 873 O O . LYS A 1 106 ? -11.868 -6.028 -2.987 1.00 96.19 106 LYS A O 1
ATOM 878 N N . LYS A 1 107 ? -13.071 -4.954 -1.425 1.00 95.88 107 LYS A N 1
ATOM 879 C CA . LYS A 1 107 ? -14.212 -4.663 -2.306 1.00 95.88 107 LYS A CA 1
ATOM 880 C C . LYS A 1 107 ? -13.803 -3.799 -3.497 1.00 95.88 107 LYS A C 1
ATOM 882 O O . LYS A 1 107 ? -14.227 -4.069 -4.620 1.00 95.88 107 LYS A O 1
ATOM 887 N N . VAL A 1 108 ? -12.996 -2.767 -3.264 1.00 94.75 108 VAL A N 1
ATOM 888 C CA . VAL A 1 108 ? -12.485 -1.886 -4.320 1.00 94.75 108 VAL A CA 1
ATOM 889 C C . VAL A 1 108 ? -11.541 -2.654 -5.239 1.00 94.75 108 VAL A C 1
ATOM 891 O O . VAL A 1 108 ? -11.699 -2.554 -6.452 1.00 94.75 108 VAL A O 1
ATOM 894 N N . ALA A 1 109 ? -10.642 -3.483 -4.700 1.00 95.69 109 ALA A N 1
ATOM 895 C CA . ALA A 1 109 ? -9.761 -4.327 -5.507 1.00 95.69 109 ALA A CA 1
ATOM 896 C C . ALA A 1 109 ? -10.550 -5.248 -6.451 1.00 95.69 109 ALA A C 1
ATOM 898 O O . ALA A 1 109 ? -10.301 -5.254 -7.660 1.00 95.69 109 ALA A O 1
ATOM 899 N N . LYS A 1 110 ? -11.593 -5.915 -5.937 1.00 96.94 110 LYS A N 1
ATOM 900 C CA . LYS A 1 110 ? -12.451 -6.780 -6.755 1.00 96.94 110 LYS A CA 1
ATOM 901 C C . LYS A 1 110 ? -13.238 -6.001 -7.806 1.00 96.94 110 LYS A C 1
ATOM 903 O O . LYS A 1 110 ? -13.364 -6.454 -8.937 1.00 96.94 110 LYS A O 1
ATOM 908 N N . LYS A 1 111 ? -13.787 -4.833 -7.458 1.00 95.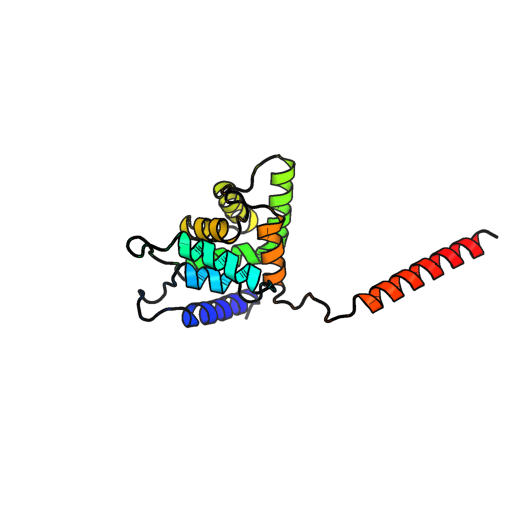25 111 LYS A N 1
ATOM 909 C CA . LYS A 1 111 ? -14.650 -4.059 -8.369 1.00 95.25 111 LYS A CA 1
ATOM 910 C C . LYS A 1 111 ? -13.887 -3.255 -9.419 1.00 95.25 111 LYS A C 1
ATOM 912 O O . LYS A 1 111 ? -14.417 -3.063 -10.506 1.00 95.25 111 LYS A O 1
ATOM 917 N N . VAL A 1 112 ? -12.691 -2.768 -9.097 1.00 93.50 112 VAL A N 1
ATOM 918 C CA . VAL A 1 112 ? -11.934 -1.845 -9.959 1.00 93.50 112 VAL A CA 1
ATOM 919 C C . VAL A 1 112 ? -10.840 -2.558 -10.747 1.00 93.50 112 VAL A C 1
ATOM 921 O O . VAL A 1 112 ? -10.621 -2.218 -11.907 1.00 93.50 112 VAL A O 1
ATOM 924 N N . ALA A 1 113 ? -10.167 -3.531 -10.131 1.00 90.88 113 ALA A N 1
ATOM 925 C CA . ALA A 1 113 ? -9.043 -4.244 -10.735 1.00 90.88 113 ALA A CA 1
ATOM 926 C C . ALA A 1 113 ? -9.355 -5.718 -11.047 1.00 90.88 113 ALA A C 1
ATOM 928 O O . ALA A 1 113 ? -8.528 -6.384 -11.657 1.00 90.88 113 ALA A O 1
ATOM 929 N N . ASN A 1 114 ? -10.532 -6.226 -10.654 1.00 94.69 114 ASN A N 1
ATOM 930 C CA . ASN A 1 114 ? -10.899 -7.644 -10.744 1.00 94.69 114 ASN A CA 1
ATOM 931 C C . ASN A 1 114 ? -9.896 -8.582 -10.044 1.00 94.69 114 ASN A C 1
ATOM 933 O O . ASN A 1 114 ? -9.640 -9.689 -10.506 1.00 94.69 114 ASN A O 1
ATOM 937 N N . VAL A 1 115 ? -9.346 -8.131 -8.914 1.00 95.12 115 VAL A N 1
ATOM 938 C CA . VAL A 1 115 ? -8.364 -8.870 -8.109 1.00 95.12 115 VAL A CA 1
ATOM 939 C C . VAL A 1 115 ? -8.953 -9.229 -6.747 1.00 95.12 115 VAL A C 1
ATOM 941 O O . VAL A 1 115 ? -9.679 -8.427 -6.152 1.00 95.12 115 VAL A O 1
ATOM 944 N N . GLU A 1 116 ? -8.609 -10.407 -6.228 1.00 95.62 116 GLU A N 1
ATOM 945 C CA . GLU A 1 116 ? -8.948 -10.842 -4.873 1.00 95.62 116 GLU A CA 1
ATOM 946 C C . GLU A 1 116 ? -7.728 -10.773 -3.960 1.00 95.62 116 GLU A C 1
ATOM 948 O O . GLU A 1 116 ? -6.951 -11.704 -3.864 1.00 95.62 116 GLU A O 1
ATOM 953 N N . LEU A 1 117 ? -7.562 -9.659 -3.247 1.00 96.12 117 LEU A N 1
ATOM 954 C CA . LEU A 1 117 ? -6.458 -9.544 -2.294 1.00 96.12 117 LEU A CA 1
ATOM 955 C C . LEU A 1 117 ? -6.659 -10.511 -1.123 1.00 96.12 117 LEU A C 1
ATOM 957 O O . LEU A 1 117 ? -7.737 -10.529 -0.520 1.00 96.12 117 LEU A O 1
ATOM 961 N N . SER A 1 118 ? -5.614 -11.248 -0.746 1.00 95.50 118 SER A N 1
ATOM 962 C CA . SER A 1 118 ? -5.645 -12.089 0.452 1.00 95.50 118 SER A CA 1
ATOM 963 C C . SER A 1 118 ? -5.754 -11.244 1.728 1.00 95.50 118 SER A C 1
ATOM 965 O O . SER A 1 118 ? -5.310 -10.090 1.783 1.00 95.50 118 SER A O 1
ATOM 967 N N . ASP A 1 119 ? -6.337 -11.812 2.789 1.00 93.81 119 ASP A N 1
ATOM 968 C CA . ASP A 1 119 ? -6.426 -11.122 4.087 1.00 93.81 119 ASP A CA 1
ATOM 969 C C . ASP A 1 119 ? -5.041 -10.772 4.631 1.00 93.81 119 ASP A C 1
ATOM 971 O O . ASP A 1 119 ? -4.854 -9.722 5.242 1.00 93.81 119 ASP A O 1
ATOM 975 N N . ARG A 1 120 ? -4.042 -11.613 4.343 1.00 91.50 120 ARG A N 1
ATOM 976 C CA . ARG A 1 120 ? -2.659 -11.381 4.751 1.00 91.50 120 ARG A CA 1
ATOM 977 C C . ARG A 1 120 ? -2.077 -10.135 4.092 1.00 91.50 120 ARG A C 1
ATOM 979 O O . ARG A 1 120 ? -1.529 -9.280 4.789 1.00 91.50 120 ARG A O 1
ATOM 986 N N . VAL A 1 121 ? -2.216 -10.017 2.773 1.00 94.44 121 VAL A N 1
ATOM 987 C CA . VAL A 1 121 ? -1.753 -8.848 2.015 1.00 94.44 121 VAL A CA 1
ATOM 988 C C . VAL A 1 121 ? -2.420 -7.578 2.541 1.00 94.44 121 VAL A C 1
ATOM 990 O O . VAL A 1 121 ? -1.735 -6.597 2.841 1.00 94.44 121 VAL A O 1
ATOM 993 N N . VAL A 1 122 ? -3.742 -7.609 2.729 1.00 94.75 122 VAL A N 1
ATOM 994 C CA . VAL A 1 122 ? -4.515 -6.474 3.256 1.00 94.75 122 VAL A CA 1
ATOM 995 C C . VAL A 1 122 ? -4.061 -6.085 4.663 1.00 94.75 122 VAL A C 1
ATOM 997 O O . VAL A 1 122 ? -3.871 -4.900 4.939 1.00 94.75 122 VAL A O 1
ATOM 1000 N N . ASP A 1 123 ? -3.814 -7.059 5.535 1.00 92.62 123 ASP A N 1
ATOM 1001 C CA . ASP A 1 123 ? -3.318 -6.824 6.890 1.00 92.62 123 ASP A CA 1
ATOM 1002 C C . ASP A 1 123 ? -1.954 -6.135 6.906 1.00 92.62 123 ASP A C 1
ATOM 1004 O O . ASP A 1 123 ? -1.743 -5.213 7.704 1.00 92.62 123 ASP A O 1
ATOM 1008 N N . ILE A 1 124 ? -1.039 -6.538 6.020 1.00 92.69 124 ILE A N 1
ATOM 1009 C CA . ILE A 1 124 ? 0.278 -5.902 5.897 1.00 92.69 124 ILE A CA 1
ATOM 1010 C C . ILE A 1 124 ? 0.130 -4.471 5.382 1.00 92.69 124 ILE A C 1
ATOM 1012 O O . ILE A 1 124 ? 0.734 -3.565 5.956 1.00 92.69 124 ILE A O 1
ATOM 1016 N N . ILE A 1 125 ? -0.693 -4.246 4.351 1.00 92.75 125 ILE A N 1
ATOM 1017 C CA . ILE A 1 125 ? -0.931 -2.910 3.781 1.00 92.75 125 ILE A CA 1
ATOM 1018 C C . ILE A 1 125 ? -1.502 -1.978 4.847 1.00 92.75 125 ILE A C 1
ATOM 1020 O O . ILE A 1 125 ? -0.932 -0.911 5.075 1.00 92.75 125 ILE A O 1
ATOM 1024 N N . VAL A 1 126 ? -2.572 -2.387 5.541 1.00 92.06 126 VAL A N 1
ATOM 1025 C CA . VAL A 1 126 ? -3.172 -1.557 6.594 1.00 92.06 126 VAL A CA 1
ATOM 1026 C C . VAL A 1 126 ? -2.146 -1.268 7.682 1.00 92.06 126 VAL A C 1
ATOM 1028 O O . VAL A 1 126 ? -1.872 -0.107 7.956 1.00 92.06 126 VAL A O 1
ATOM 1031 N N . THR A 1 127 ? -1.459 -2.290 8.198 1.00 91.69 127 THR A N 1
ATOM 1032 C CA . THR A 1 127 ? -0.408 -2.119 9.220 1.00 91.69 127 THR A CA 1
ATOM 1033 C C . THR A 1 127 ? 0.697 -1.152 8.781 1.00 91.69 127 THR A C 1
ATOM 1035 O O . THR A 1 127 ? 1.259 -0.410 9.592 1.00 91.69 127 THR A O 1
ATOM 1038 N N . MET A 1 128 ? 1.064 -1.184 7.501 1.00 90.44 128 MET A N 1
ATOM 1039 C CA . MET A 1 128 ? 2.160 -0.389 6.970 1.00 90.44 128 MET A CA 1
ATOM 1040 C C . MET A 1 128 ? 1.763 1.074 6.749 1.00 90.44 128 MET A C 1
ATOM 1042 O O . MET A 1 128 ? 2.615 1.950 6.934 1.00 90.44 128 MET A O 1
ATOM 1046 N N . PHE A 1 129 ? 0.512 1.350 6.371 1.00 89.88 129 PHE A N 1
ATOM 1047 C CA . PHE A 1 129 ? 0.042 2.690 6.008 1.00 89.88 129 PHE A CA 1
ATOM 1048 C C . PHE A 1 129 ? -0.705 3.428 7.125 1.00 89.88 129 PHE A C 1
ATOM 1050 O O . PHE A 1 129 ? -0.521 4.635 7.216 1.00 89.88 129 PHE A O 1
ATOM 1057 N N . ASP A 1 130 ? -1.395 2.735 8.029 1.00 88.94 130 ASP A N 1
ATOM 1058 C CA . ASP A 1 130 ? -2.206 3.286 9.135 1.00 88.94 130 ASP A CA 1
ATOM 1059 C C . ASP A 1 130 ? -1.364 4.043 10.192 1.00 88.94 130 ASP A C 1
ATOM 1061 O O . ASP A 1 130 ? -0.749 3.429 11.079 1.00 88.94 130 ASP A O 1
ATOM 1065 N N . GLU A 1 131 ? -1.190 5.366 10.039 1.00 83.88 131 GLU A N 1
ATOM 1066 C CA . GLU A 1 131 ? -0.270 6.159 10.877 1.00 83.88 131 GLU A CA 1
ATOM 1067 C C . GLU A 1 131 ? -0.791 6.431 12.289 1.00 83.88 131 GLU A C 1
ATOM 1069 O O . GLU A 1 131 ? 0.037 6.585 13.199 1.00 83.88 131 GLU A O 1
ATOM 1074 N N . ASN A 1 132 ? -2.111 6.489 12.463 1.00 85.31 132 ASN A N 1
ATOM 1075 C CA . ASN A 1 132 ? -2.790 6.767 13.730 1.00 85.31 132 ASN A CA 1
ATOM 1076 C C . ASN A 1 132 ? -3.202 5.492 14.488 1.00 85.31 132 ASN A C 1
ATOM 1078 O O . ASN A 1 132 ? -3.472 5.574 15.685 1.00 85.31 132 ASN A O 1
ATOM 1082 N N . GLY A 1 133 ? -3.149 4.324 13.849 1.00 82.19 133 GLY A N 1
ATOM 1083 C CA . GLY A 1 133 ? -3.423 3.029 14.464 1.00 82.19 133 GLY A CA 1
ATOM 1084 C C . GLY A 1 133 ? -4.911 2.741 14.652 1.00 82.19 133 GLY A C 1
ATOM 1085 O O . GLY A 1 133 ? -5.249 1.949 15.534 1.00 82.19 133 GLY A O 1
ATOM 1086 N N . ASP A 1 134 ? -5.790 3.399 13.893 1.00 86.12 134 ASP A N 1
ATOM 1087 C CA . ASP A 1 134 ? -7.244 3.211 13.999 1.00 86.12 134 ASP A CA 1
ATOM 1088 C C . ASP A 1 134 ? -7.761 2.018 13.169 1.00 86.12 134 ASP A C 1
ATOM 1090 O O . ASP A 1 134 ? -8.946 1.680 13.223 1.00 86.12 134 ASP A O 1
ATOM 1094 N N . GLY A 1 135 ? -6.870 1.338 12.436 1.00 83.69 135 GLY A N 1
ATOM 1095 C CA . GLY A 1 135 ? -7.199 0.223 11.551 1.00 83.69 135 GLY A CA 1
ATOM 1096 C C . GLY A 1 135 ? -7.837 0.649 10.228 1.00 83.69 135 GLY A C 1
ATOM 1097 O O . GLY A 1 135 ? -8.252 -0.217 9.449 1.00 83.69 135 GLY A O 1
ATOM 1098 N N . MET A 1 136 ? -7.910 1.953 9.966 1.00 87.38 136 MET A N 1
ATOM 1099 C CA . MET A 1 136 ? -8.420 2.559 8.746 1.00 87.38 136 MET A CA 1
ATOM 1100 C C . MET A 1 136 ? -7.267 3.209 7.980 1.00 87.38 136 MET A C 1
ATOM 1102 O O . MET A 1 136 ? -6.227 3.574 8.519 1.00 87.38 136 MET A O 1
ATOM 1106 N N . LEU A 1 137 ? -7.428 3.328 6.668 1.00 86.56 137 LEU A N 1
ATOM 1107 C CA . LEU A 1 137 ? -6.478 4.041 5.826 1.00 86.56 137 LEU A CA 1
ATOM 1108 C C . LEU A 1 137 ? -7.065 5.382 5.432 1.00 86.56 137 LEU A C 1
ATOM 1110 O O . LEU A 1 137 ? -8.188 5.458 4.939 1.00 86.56 137 LEU A O 1
ATOM 1114 N N . SER A 1 138 ? -6.292 6.455 5.527 1.00 78.44 138 SER A N 1
ATOM 1115 C CA . SER A 1 138 ? -6.662 7.664 4.802 1.00 78.44 138 SER A CA 1
ATOM 1116 C C . SER A 1 138 ? -6.243 7.558 3.332 1.00 78.44 138 SER A C 1
ATOM 1118 O O . SER A 1 138 ? -5.223 6.964 2.965 1.00 78.44 138 SER A O 1
ATOM 1120 N N . GLN A 1 139 ? -7.015 8.210 2.460 1.00 74.56 139 GLN A N 1
ATOM 1121 C CA . GLN A 1 139 ? -6.677 8.351 1.040 1.00 74.56 139 GLN A CA 1
ATOM 1122 C C . GLN A 1 139 ? -5.267 8.949 0.853 1.00 74.56 139 GLN A C 1
ATOM 1124 O O . GLN A 1 139 ? -4.515 8.515 -0.018 1.00 74.56 139 GLN A O 1
ATOM 1129 N N . ASN A 1 140 ? -4.877 9.894 1.716 1.00 72.81 140 ASN A N 1
ATOM 1130 C CA . ASN A 1 140 ? -3.575 10.559 1.665 1.00 72.81 140 ASN A CA 1
ATOM 1131 C C . ASN A 1 140 ? -2.413 9.653 2.102 1.00 72.81 140 ASN A C 1
ATOM 1133 O O . ASN A 1 140 ? -1.299 9.819 1.609 1.00 72.81 140 ASN A O 1
ATOM 1137 N N . GLU A 1 141 ? -2.642 8.703 3.008 1.00 75.25 141 GLU A N 1
ATOM 1138 C CA . GLU A 1 141 ? -1.603 7.772 3.465 1.00 75.25 141 GLU A CA 1
ATOM 1139 C C . GLU A 1 141 ? -1.338 6.672 2.444 1.00 75.25 141 GLU A C 1
ATOM 1141 O O . GLU A 1 141 ? -0.181 6.358 2.170 1.00 75.25 141 GLU A O 1
ATOM 1146 N N . PHE A 1 142 ? -2.394 6.109 1.858 1.00 83.25 142 PHE A N 1
ATOM 1147 C CA . PHE A 1 142 ? -2.273 4.972 0.952 1.00 83.25 142 PHE A CA 1
ATOM 1148 C C . PHE A 1 142 ? -2.055 5.403 -0.507 1.00 83.25 142 PHE A C 1
ATOM 1150 O O . PHE A 1 142 ? -1.029 5.085 -1.117 1.00 83.25 142 PHE A O 1
ATOM 1157 N N . VAL A 1 143 ? -2.990 6.173 -1.077 1.00 85.62 143 VAL A N 1
ATOM 1158 C CA . VAL A 1 143 ? -2.997 6.474 -2.518 1.00 85.62 143 VAL A CA 1
ATOM 1159 C C . VAL A 1 143 ? -1.819 7.358 -2.910 1.00 85.62 143 VAL A C 1
ATOM 1161 O O . VAL A 1 143 ? -1.163 7.092 -3.917 1.00 85.62 143 VAL A O 1
ATOM 1164 N N . ALA A 1 144 ? -1.503 8.386 -2.117 1.00 83.31 144 ALA A N 1
ATOM 1165 C CA . ALA A 1 144 ? -0.424 9.314 -2.458 1.00 83.31 144 ALA A CA 1
ATOM 1166 C C . ALA A 1 144 ? 0.941 8.609 -2.548 1.00 83.31 144 ALA A C 1
ATOM 1168 O O . ALA A 1 144 ? 1.761 8.938 -3.409 1.00 83.31 144 ALA A O 1
ATOM 1169 N N . VAL A 1 145 ? 1.181 7.619 -1.683 1.00 84.38 145 VAL A N 1
ATOM 1170 C CA . VAL A 1 145 ? 2.408 6.813 -1.714 1.00 84.38 145 VAL A CA 1
ATOM 1171 C C . VAL A 1 145 ? 2.411 5.883 -2.924 1.00 84.38 145 VAL A C 1
ATOM 1173 O O . VAL A 1 145 ? 3.413 5.810 -3.638 1.00 84.38 145 VAL A O 1
ATOM 1176 N N . MET A 1 146 ? 1.287 5.220 -3.202 1.00 86.62 146 MET A N 1
ATOM 1177 C CA . MET A 1 146 ? 1.184 4.283 -4.323 1.00 86.62 146 MET A CA 1
ATOM 1178 C C . MET A 1 146 ? 1.270 4.965 -5.689 1.00 86.62 146 MET A C 1
ATOM 1180 O O . MET A 1 146 ? 1.935 4.441 -6.582 1.00 86.62 146 MET A O 1
ATOM 1184 N N . LYS A 1 147 ? 0.716 6.173 -5.843 1.00 85.62 147 LYS A N 1
ATOM 1185 C CA . LYS A 1 147 ? 0.895 6.980 -7.061 1.00 85.62 147 LYS A CA 1
ATOM 1186 C C . LYS A 1 147 ? 2.363 7.337 -7.291 1.00 85.62 147 LYS A C 1
ATOM 1188 O O . LYS A 1 147 ? 2.890 7.103 -8.375 1.00 85.62 147 LYS A O 1
ATOM 1193 N N . LYS A 1 148 ? 3.068 7.827 -6.261 1.00 81.50 148 LYS A N 1
ATOM 1194 C CA . LYS A 1 148 ? 4.513 8.124 -6.360 1.00 81.50 148 LYS A CA 1
ATOM 1195 C C . LYS A 1 148 ? 5.328 6.894 -6.760 1.00 81.50 148 LYS A C 1
ATOM 1197 O O . LYS A 1 148 ? 6.215 7.006 -7.605 1.00 81.50 148 LYS A O 1
ATOM 1202 N N . ARG A 1 149 ? 4.986 5.732 -6.195 1.00 82.38 149 ARG A N 1
ATOM 1203 C CA . ARG A 1 149 ? 5.599 4.446 -6.538 1.00 82.38 149 ARG A CA 1
ATOM 1204 C C . ARG A 1 149 ? 5.354 4.049 -7.994 1.00 82.38 149 ARG A C 1
ATOM 1206 O O . ARG A 1 149 ? 6.304 3.666 -8.671 1.00 82.38 149 ARG A O 1
ATOM 1213 N N . MET A 1 150 ? 4.116 4.138 -8.484 1.00 77.88 150 MET A N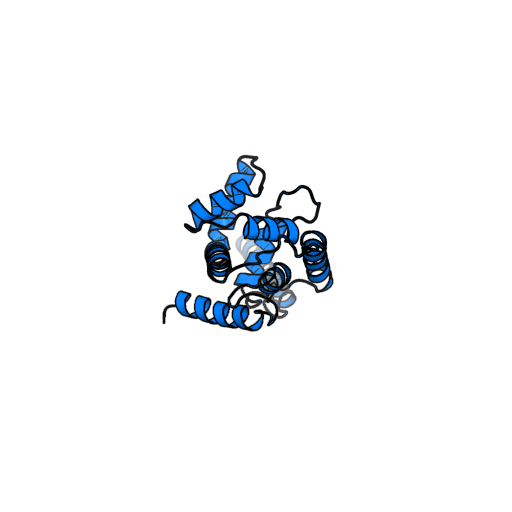 1
ATOM 1214 C CA . MET A 1 150 ? 3.779 3.809 -9.881 1.00 77.88 150 MET A CA 1
ATOM 1215 C C . MET A 1 150 ? 4.513 4.681 -10.879 1.00 77.88 150 MET A C 1
ATOM 1217 O O . MET A 1 150 ? 4.982 4.203 -11.908 1.00 77.88 150 MET A O 1
ATOM 1221 N N . ASN A 1 151 ? 4.732 5.932 -10.505 1.00 74.12 151 ASN A N 1
ATOM 1222 C CA . ASN A 1 151 ? 5.509 6.849 -11.310 1.00 74.12 151 ASN A CA 1
ATOM 1223 C C . ASN A 1 151 ? 7.018 6.569 -11.258 1.00 74.12 151 ASN A C 1
ATOM 1225 O O . ASN A 1 151 ? 7.756 7.262 -11.944 1.00 74.12 151 ASN A O 1
ATOM 1229 N N . ARG A 1 152 ? 7.500 5.601 -10.457 1.00 68.94 152 ARG A N 1
ATOM 1230 C CA . ARG A 1 152 ? 8.922 5.228 -10.282 1.00 68.94 152 ARG A CA 1
ATOM 1231 C C . ARG A 1 152 ? 9.856 6.424 -10.016 1.00 68.94 152 ARG A C 1
ATOM 1233 O O . ARG A 1 152 ? 11.032 6.389 -10.358 1.00 68.94 152 ARG A O 1
ATOM 1240 N N . GLY A 1 153 ? 9.333 7.507 -9.434 1.00 59.09 153 GLY A N 1
ATOM 1241 C CA . GLY A 1 153 ? 10.066 8.771 -9.269 1.00 59.09 153 GLY A CA 1
ATOM 1242 C C . GLY A 1 153 ? 10.278 9.590 -10.555 1.00 59.09 153 GLY A C 1
ATOM 1243 O O . GLY A 1 153 ? 10.938 10.620 -10.507 1.00 59.09 153 GLY A O 1
ATOM 1244 N N . LEU A 1 154 ? 9.694 9.183 -11.685 1.00 50.62 154 LEU A N 1
ATOM 1245 C CA . LEU A 1 154 ? 9.830 9.816 -13.004 1.00 50.62 154 LEU A CA 1
ATOM 1246 C C . LEU A 1 154 ? 8.915 11.036 -13.204 1.00 50.62 154 LEU A C 1
ATOM 1248 O O . LEU A 1 154 ? 9.123 11.806 -14.134 1.00 50.62 154 LEU A O 1
ATOM 1252 N N . GLN A 1 155 ? 7.912 11.232 -12.340 1.00 49.16 155 GLN A N 1
ATOM 1253 C CA . GLN A 1 155 ? 7.028 12.408 -12.378 1.00 49.16 155 GLN A CA 1
ATOM 1254 C C . GLN A 1 155 ? 7.516 13.590 -11.536 1.00 49.16 155 GLN A C 1
ATOM 1256 O O . GLN A 1 155 ? 6.884 14.642 -11.567 1.00 49.16 155 GLN A O 1
ATOM 1261 N N . GLN A 1 156 ? 8.600 13.453 -10.765 1.00 44.97 156 GLN A N 1
ATOM 1262 C CA . GLN A 1 156 ? 9.202 14.635 -10.158 1.00 44.97 156 GLN A CA 1
ATOM 1263 C C . GLN A 1 156 ? 10.047 15.323 -11.232 1.00 44.97 156 GLN A C 1
ATOM 1265 O O . GLN A 1 156 ? 11.087 14.772 -11.602 1.00 44.97 156 GLN A O 1
ATOM 1270 N N . PRO A 1 157 ? 9.632 16.492 -11.764 1.00 42.00 157 PRO A N 1
ATOM 1271 C CA . PRO A 1 157 ? 10.569 17.307 -12.512 1.00 42.00 157 PRO A CA 1
ATOM 1272 C C . PRO A 1 157 ? 11.737 17.583 -11.568 1.00 42.00 157 PRO A C 1
ATOM 1274 O O . PRO A 1 157 ? 11.535 18.090 -10.465 1.00 42.00 157 PRO A O 1
ATOM 1277 N N . LYS A 1 158 ? 12.940 17.181 -11.974 1.00 45.00 158 LYS A N 1
ATOM 1278 C CA . LYS A 1 158 ? 14.172 17.546 -11.280 1.00 45.00 158 LYS A CA 1
ATOM 1279 C C . LYS A 1 158 ? 14.242 19.078 -11.303 1.00 45.00 158 LYS A C 1
ATOM 1281 O O . LYS A 1 158 ? 14.461 19.657 -12.357 1.00 45.00 158 LYS A O 1
ATOM 1286 N N . ASP A 1 159 ? 13.908 19.704 -10.179 1.00 50.31 159 ASP A N 1
ATOM 1287 C CA . ASP A 1 159 ? 14.130 21.112 -9.841 1.00 50.31 159 ASP A CA 1
ATOM 1288 C C . ASP A 1 159 ? 13.897 22.161 -10.949 1.00 50.31 159 ASP A C 1
ATOM 1290 O O . ASP A 1 159 ? 14.784 22.930 -11.303 1.00 50.31 159 ASP A O 1
ATOM 1294 N N . THR A 1 160 ? 12.660 22.280 -11.443 1.00 55.19 160 THR A N 1
ATOM 1295 C CA . THR A 1 160 ? 12.212 23.444 -12.248 1.00 55.19 160 THR A CA 1
ATOM 1296 C C . THR A 1 160 ? 11.056 24.221 -11.607 1.00 55.19 160 THR A C 1
ATOM 1298 O O . THR A 1 160 ? 10.421 25.055 -12.252 1.00 55.19 160 THR A O 1
ATOM 1301 N N . GLY A 1 161 ? 10.778 23.993 -10.316 1.00 54.94 161 GLY A N 1
ATOM 1302 C CA . GLY A 1 161 ? 9.669 24.636 -9.596 1.00 54.94 161 GLY A CA 1
ATOM 1303 C C . GLY A 1 161 ? 9.733 26.169 -9.589 1.00 54.94 161 GLY A C 1
ATOM 1304 O O . GLY A 1 161 ? 8.704 26.824 -9.724 1.00 54.94 161 GLY A O 1
ATOM 1305 N N . LEU A 1 162 ? 10.939 26.740 -9.515 1.00 59.25 162 LEU A N 1
ATOM 1306 C CA . LEU A 1 162 ? 11.145 28.190 -9.582 1.00 59.25 162 LEU A CA 1
ATOM 1307 C C . LEU A 1 162 ? 10.935 28.734 -11.000 1.00 59.25 162 LEU A C 1
ATOM 1309 O O . LEU A 1 162 ? 10.285 29.759 -11.162 1.00 59.25 162 LEU A O 1
ATOM 1313 N N . ILE A 1 163 ? 11.409 28.025 -12.029 1.00 68.44 163 ILE A N 1
ATOM 1314 C CA . ILE A 1 163 ? 11.250 28.434 -13.434 1.00 68.44 163 ILE A CA 1
ATOM 1315 C C . ILE A 1 163 ? 9.765 28.470 -13.806 1.00 68.44 163 ILE A C 1
ATOM 1317 O O . ILE A 1 163 ? 9.294 29.471 -14.337 1.00 68.44 163 ILE A O 1
ATOM 1321 N N . ARG A 1 164 ? 8.995 27.447 -13.412 1.00 57.97 164 ARG A N 1
ATOM 1322 C CA . ARG A 1 164 ? 7.538 27.425 -13.622 1.00 57.97 164 ARG A CA 1
ATOM 1323 C C . ARG A 1 164 ? 6.807 28.535 -12.868 1.00 57.97 164 ARG A C 1
ATOM 1325 O O . ARG A 1 164 ? 5.801 29.035 -13.361 1.00 57.97 164 ARG A O 1
ATOM 1332 N N . LEU A 1 165 ? 7.290 28.918 -11.683 1.00 68.00 165 LEU A N 1
ATOM 1333 C CA . LEU A 1 165 ? 6.726 30.039 -10.929 1.00 68.00 165 LEU A CA 1
ATOM 1334 C C . LEU A 1 165 ? 6.994 31.371 -11.644 1.00 68.00 165 LEU A C 1
ATOM 1336 O O . LEU A 1 165 ? 6.074 32.173 -11.784 1.00 68.00 165 LEU A O 1
ATOM 1340 N N . PHE A 1 166 ? 8.213 31.585 -12.147 1.00 70.31 166 PHE A N 1
ATOM 1341 C CA . PHE A 1 166 ? 8.547 32.773 -12.936 1.00 70.31 166 PHE A CA 1
ATOM 1342 C C . PHE A 1 166 ? 7.753 32.836 -14.244 1.00 70.31 166 PHE A C 1
ATOM 1344 O O . PHE A 1 166 ? 7.187 33.881 -14.558 1.00 70.31 166 PHE A O 1
ATOM 1351 N N . GLU A 1 167 ? 7.627 31.724 -14.968 1.00 70.94 167 GLU A N 1
ATOM 1352 C CA . GLU A 1 167 ? 6.787 31.636 -16.168 1.00 70.94 167 GLU A CA 1
ATOM 1353 C C . GLU A 1 167 ? 5.316 31.935 -15.862 1.00 70.94 167 GLU A C 1
ATOM 1355 O O . GLU A 1 167 ? 4.679 32.696 -16.592 1.00 70.94 167 GLU A O 1
ATOM 1360 N N . ALA A 1 168 ? 4.778 31.398 -14.762 1.00 73.31 168 ALA A N 1
ATOM 1361 C CA . ALA A 1 168 ? 3.409 31.678 -14.339 1.00 73.31 168 ALA A CA 1
ATOM 1362 C C . ALA A 1 168 ? 3.211 33.164 -13.997 1.00 73.31 168 ALA A C 1
ATOM 1364 O O . ALA A 1 168 ? 2.234 33.767 -14.436 1.00 73.31 168 ALA A O 1
ATOM 1365 N N . VAL A 1 169 ? 4.152 33.787 -13.279 1.00 82.12 169 VAL A N 1
ATOM 1366 C CA . VAL A 1 169 ? 4.097 35.223 -12.948 1.00 82.12 169 VAL A CA 1
ATOM 1367 C C . VAL A 1 169 ? 4.176 36.088 -14.210 1.00 82.12 169 VAL A C 1
ATOM 1369 O O . VAL A 1 169 ? 3.397 37.034 -14.351 1.00 82.12 169 VAL A O 1
ATOM 1372 N N . LEU A 1 170 ? 5.062 35.754 -15.152 1.00 82.06 170 LEU A N 1
ATOM 1373 C CA . LEU A 1 170 ? 5.204 36.472 -16.422 1.00 82.06 170 LEU A CA 1
ATOM 1374 C C . LEU A 1 170 ? 3.959 36.326 -17.302 1.00 82.06 170 LEU A C 1
ATOM 1376 O O . LEU A 1 170 ? 3.485 37.315 -17.863 1.00 82.06 170 LEU A O 1
ATOM 1380 N N . THR A 1 171 ? 3.391 35.123 -17.376 1.00 81.56 171 THR A N 1
ATOM 1381 C CA . THR A 1 171 ? 2.168 34.850 -18.145 1.00 81.56 171 THR A CA 1
ATOM 1382 C C . THR A 1 171 ? 0.982 35.616 -17.559 1.00 81.56 171 THR A C 1
ATOM 1384 O O . THR A 1 171 ? 0.315 36.354 -18.283 1.00 81.56 171 THR A O 1
ATOM 1387 N N . CYS A 1 172 ? 0.786 35.565 -16.236 1.00 78.81 172 CYS A N 1
ATOM 1388 C CA . CYS A 1 172 ? -0.259 36.327 -15.547 1.00 78.81 172 CYS A CA 1
ATOM 1389 C C . CYS A 1 172 ? -0.089 37.846 -15.719 1.00 78.81 172 CYS A C 1
ATOM 1391 O O . CYS A 1 172 ? -1.074 38.567 -15.882 1.00 78.81 172 CYS A O 1
ATOM 1393 N N . SER A 1 173 ? 1.150 38.344 -15.714 1.00 84.44 173 SER A N 1
ATOM 1394 C CA . SER A 1 173 ? 1.438 39.773 -15.899 1.00 84.44 173 SER A CA 1
ATOM 1395 C C . SER A 1 173 ? 1.170 40.226 -17.335 1.00 84.44 173 SER A C 1
ATOM 1397 O O . SER A 1 173 ? 0.567 41.278 -17.544 1.00 84.44 173 SER A O 1
ATOM 1399 N N . LYS A 1 174 ? 1.542 39.408 -18.327 1.00 84.38 174 LYS A N 1
ATOM 1400 C CA . LYS A 1 174 ? 1.282 39.668 -19.750 1.00 84.38 174 LYS A CA 1
ATOM 1401 C C . LYS A 1 174 ? -0.213 39.636 -20.073 1.00 84.38 174 LYS A C 1
ATOM 1403 O O . LYS A 1 174 ? -0.695 40.491 -20.817 1.00 84.38 174 LYS A O 1
ATOM 1408 N N . GLU A 1 175 ? -0.958 38.701 -19.486 1.00 75.19 175 GLU A N 1
ATOM 1409 C CA . GLU A 1 175 ? -2.417 38.653 -19.614 1.00 75.19 175 GLU A CA 1
ATOM 1410 C C . GLU A 1 175 ? -3.093 39.858 -18.956 1.00 75.19 175 GLU A C 1
ATOM 1412 O O . GLU A 1 175 ? -3.993 40.454 -19.545 1.00 75.19 175 GLU A O 1
ATOM 1417 N N . ARG A 1 176 ? -2.648 40.255 -17.756 1.00 71.69 176 ARG A N 1
ATOM 1418 C CA . ARG A 1 176 ? -3.186 41.432 -17.061 1.00 71.69 176 ARG A CA 1
ATOM 1419 C C . ARG A 1 176 ? -2.901 42.723 -17.829 1.00 71.69 176 ARG A C 1
ATOM 1421 O O . ARG A 1 176 ? -3.786 43.566 -17.927 1.00 71.69 176 ARG A O 1
ATOM 1428 N N . PHE A 1 177 ? -1.710 42.851 -18.413 1.00 72.94 177 PHE A N 1
ATOM 1429 C CA . PHE A 1 177 ? -1.341 43.987 -19.257 1.00 72.94 177 PHE A CA 1
ATOM 1430 C C . PHE A 1 177 ? -2.150 44.020 -20.561 1.00 72.94 177 PHE A C 1
ATOM 1432 O O . PHE A 1 177 ? -2.682 45.063 -20.920 1.00 72.94 177 PHE A O 1
ATOM 1439 N N . SER A 1 178 ? -2.341 42.874 -21.222 1.00 72.31 178 SER A N 1
ATOM 1440 C CA . SER A 1 178 ? -3.163 42.797 -22.441 1.00 72.31 178 SER A CA 1
ATOM 1441 C C . SER A 1 178 ? -4.631 43.148 -22.167 1.00 72.31 178 SER A C 1
ATOM 1443 O O 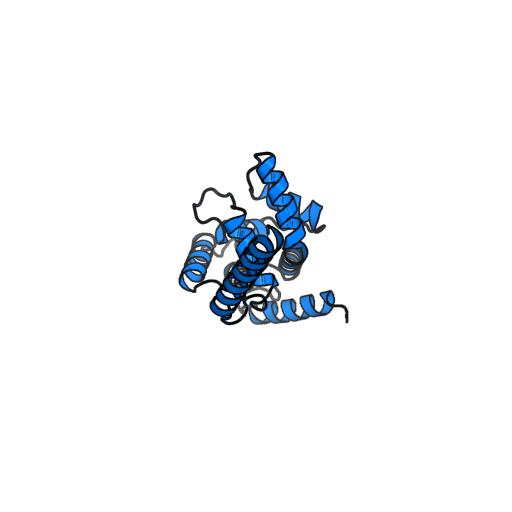. SER A 1 178 ? -5.250 43.842 -22.965 1.00 72.31 178 SER A O 1
ATOM 1445 N N . ARG A 1 179 ? -5.181 42.747 -21.010 1.00 67.81 179 ARG A N 1
ATOM 1446 C CA . ARG A 1 179 ? -6.541 43.140 -20.592 1.00 67.81 179 ARG A CA 1
ATOM 1447 C C . ARG A 1 179 ? -6.664 44.633 -20.269 1.00 67.81 179 ARG A C 1
ATOM 1449 O O . ARG A 1 179 ? -7.710 45.199 -20.546 1.00 67.81 179 ARG A O 1
ATOM 1456 N N . LEU A 1 180 ? -5.620 45.255 -19.713 1.00 66.81 180 LEU A N 1
ATOM 1457 C CA . LEU A 1 180 ? -5.575 46.700 -19.440 1.00 66.81 180 LEU A CA 1
ATOM 1458 C C . LEU A 1 180 ? -5.443 47.538 -20.721 1.00 66.81 180 LEU A C 1
ATOM 1460 O O . LEU A 1 180 ? -6.027 48.612 -20.811 1.00 66.81 180 LEU A O 1
ATOM 1464 N N . VAL A 1 181 ? -4.701 47.043 -21.714 1.00 66.94 181 VAL A N 1
ATOM 1465 C CA . VAL A 1 181 ? -4.533 47.713 -23.014 1.00 66.94 181 VAL A CA 1
ATOM 1466 C C . VAL A 1 181 ? -5.770 47.545 -23.905 1.00 66.94 181 VAL A C 1
ATOM 1468 O O . VAL A 1 181 ? -6.101 48.465 -24.635 1.00 66.94 181 VAL A O 1
ATOM 1471 N N . SER A 1 182 ? -6.499 46.424 -23.819 1.00 60.44 182 SER A N 1
ATOM 1472 C CA . SER A 1 182 ? -7.778 46.236 -24.533 1.00 60.44 182 SER A CA 1
ATOM 1473 C C . SER A 1 182 ? -8.990 46.920 -23.879 1.00 60.44 182 SER A C 1
ATOM 1475 O O . SER A 1 182 ? -10.080 46.850 -24.440 1.00 60.44 182 SER A O 1
ATOM 1477 N N . SER A 1 183 ? -8.841 47.542 -22.702 1.00 55.03 183 SER A N 1
ATOM 1478 C CA . SER A 1 183 ? -9.911 48.300 -22.029 1.00 55.03 183 SER A CA 1
ATOM 1479 C C . SER A 1 183 ? -9.854 49.819 -22.268 1.00 55.03 183 SER A C 1
ATOM 1481 O O . SER A 1 183 ? -10.569 50.556 -21.588 1.00 55.03 183 SER A O 1
ATOM 1483 N N . HIS A 1 184 ? -9.016 50.278 -23.204 1.00 47.41 184 HIS A N 1
ATOM 1484 C CA . HIS A 1 184 ? -8.961 51.657 -23.697 1.00 47.41 184 HIS A CA 1
ATOM 1485 C C . HIS A 1 184 ? -9.222 51.720 -25.200 1.00 47.41 184 HIS A C 1
ATOM 1487 O O . HIS A 1 184 ? -8.733 50.821 -25.919 1.00 47.41 184 HIS A O 1
#

Sequence (184 aa):
MSSQDLHRDILRIEFERRDPESMPVGIISERAFADLLLIHAGLPDKKKAKMMNRVRRRFKKSDQNPGISFDECLEYFTFIYHIDRVDMALHFYKLAGKPLDKALLKKVAKKVANVELSDRVVDIIVTMFDENGDGMLSQNEFVAVMKKRMNRGLQQPKDTGLIRLFEAVLTCSKERFSRLVSSH

Radius of gyration: 20.95 Å; chains: 1; bounding box: 38×74×41 Å

Secondary structure (DSSP, 8-state):
--HHHHHHHHHHHHHHTT--TTS-TTEE-HHHHHHHHHTTS---HHHHHHHHHHHHHHT--GGG---EEHHHHHHHHHHHHTHHHHHHHHHHHHHTT----HHHHHHHIIIII-----HHHHHHHHHHH-SSSSS---HHHHHHHHHHHHTTTTTS-SS-HHHHHHHHHHHHHHHHHHHHHTT-

=== Feature glossary ===
The record interleaves many kinds of information about one protein. Here is each kind framed as the question it answers.

Q: What are the backbone torsion angles?
A: φ (phi) and ψ (psi) are the two rotatable backbone dihedrals per residue: φ is the C(i-1)–N–Cα–C torsion, ψ is the N–Cα–C–N(i+1) torsion, both in degrees on (−180°, 180°]. α-helical residues cluster near (−60°, −45°); β-strand residues near (−120°, +130°). A Ramachandran plot is simply a scatter of (φ, ψ) for every residue.

Q: What is the amino-acid chain?
A: This is the polypeptide sequence — one letter per residue, N-terminus first. Length ranges from a few dozen residues for small domains to over a thousand for large multi-domain proteins.

Q: How mobile is each atom in the crystal?
A: For experimental (PDB) structures, the B-factor (temperature factor) quantifies the positional spread of each atom in the crystal — a combination of thermal vibration and static disorder — in units of Å². High B-factors mark flexible loops or poorly resolved regions; low B-factors mark the rigid, well-ordered core.

Q: Are the domains correctly placed relative to each other?
A: Predicted Aligned Error (PAE) is an AlphaFold confidence matrix: entry (i, j) is the expected error in the position of residue j, in ångströms, when the prediction is superimposed on the true structure at residue i. Low PAE within a block of residues means that block is internally rigid and well-predicted; high PAE between two blocks means their relative placement is uncertain even if each block individually is confident.

Q: How confident is the AlphaFold model at each residue?
A: pLDDT is the predicted lDDT-Cα score: AlphaFold's confidence that the local environment of each residue (all inter-atomic distances within 15 Å) is correctly placed. It is a per-residue number between 0 and 100, with higher meaning more reliable.

Q: What family and function is it annotated with?
A: Functional annotations link the protein to curated databases. InterPro entries identify conserved domains and families by matching the sequence against member-database signatures (Pfam, PROSITE, CDD, …). Gene Ontology (GO) terms describe molecular function, biological process, and cellular component in a controlled vocabulary. CATH places the structure in a hierarchical fold classification (Class/Architecture/Topology/Homologous-superfamily). The organism is the source species.

Q: How big and how compact is the whole molecule?
A: Three whole-structure scalars: the radius of gyration (RMS distance of Cα from centroid, in Å), the count of Cα–Cα contacts (pairs closer than 8 Å and separated by more than four residues in sequence — i.e. tertiary, not local, contacts), and the bounding-box dimensions. Together they distinguish compact globular folds from extended fibres or disordered chains.

Q: What known structures does this most resemble?
A: The Foldseek neighbor list gives the closest experimentally determined structures in the PDB, ranked by structural alignment. TM-score near 1 means near-identical fold; near 0.3 means only rough topology match. This is how one finds what a novel AlphaFold prediction most resembles in the solved-structure universe.

Q: Which residues are buried vs exposed?
A: SASA measures how much of the protein is reachable by solvent. It is computed by rolling a water-sized probe over the atomic surface and summing the exposed area (Å²). Per-residue SASA distinguishes core (buried, low SASA) from surface (exposed, high SASA) residues; total SASA is a whole-molecule size measure.

Q: Which residues are in helices, strands, or loops?
A: Eight-state secondary structure (DSSP): H is the canonical α-helix, G the tighter 3₁₀-helix, I the wider π-helix; E/B are β-structure, T and S are turns and bends, and '-' is everything else. DSSP derives these from the pattern of main-chain N–H···O=C hydrogen bonds, not from the sequence.

Q: Where is each backbone atom in 3D?
A: Structure coordinates are given as an mmCIF _atom_site loop: one row per atom with element, residue name, chain id, sequence number, and x/y/z position in Å. Only the four main-chain atoms per residue are included here; side chains are omitted to keep the record compact.

Q: What if only a Cα trace is available?
A: Three-state secondary structure (P-SEA) collapses the eight DSSP classes into helix (a), strand (b), and coil (c). P-SEA assigns these from Cα geometry alone — distances and angles — without requiring backbone oxygens, so it works on any Cα trace.

Q: What do the rendered images show?
A: The six renders are orthographic views along the three Cartesian axes in both directions. Representation (cartoon, sticks, or surface) and color scheme (sequence-rainbow or by-chain) vary across proteins so the training set covers all the common visualization conventions.

Q: What does the local fold look like, residue by residue?
A: Foldseek's 3Di representation compresses backbone geometry into a per-residue letter drawn from a learned twenty-state alphabet. It captures the tertiary interaction pattern around each residue — which residues are packed against it in space, regardless of where they are in sequence.

Q: What do the diagnostic plots show?
A: The contact map is a binary N×N matrix image: pixel (i, j) is dark where Cα_i and Cα_j are within 8 Å and |i−j|>4. Because the |i−j|>4 filter removes local helical contacts, off-diagonal stripes parallel to the main diagonal indicate parallel β-sheets; stripes perpendicular to it indicate antiparallel β-sheets. The Ramachandran plot scatters every residue's (φ, ψ) pair against the sterically allowed regions. The PAE heatmap renders the predicted-aligned-error matrix.